Protein AF-A0A8S3R3J4-F1 (afdb_monomer_lite)

Radius of gyration: 19.66 Å; chains: 1; bounding box: 52×40×52 Å

Organism: Mytilus edulis (NCBI:txid6550)

Secondary structure (DSSP, 8-state):
-THHHHHTT-HHHHHHHHHHHHHHTT-SS--BHHHHHHHTT--HHHHHHHHHHHHHTSTTTEEEETTEEEESSHHHHHHHH-GGGTTSTT---HHHHHHHHHHHHHHTS---HHHHHHHHHHHHH---HHHHHHHHHHHHHHHHTSTTHHHHHHHHHHHH---HHHHHHHHHHTTTTTTT-B-TTS-BHHHHHHHTT-HHHHHHHHHTT--TT-------

Sequence (220 aa):
MNFERVFDNQPSIFEELRPIFEVLCTMTKSMTEEQIFEVANISSENRRKIKLLIGNELGHFLIFSDGYLSFFHKSIADFLTCLSRQHLRFFVHKENGHTLFGVHHLKSLNISETNLVDVVHHVAMSENYQLKSMFKQNYANRIIYNTKLPLLFLHQVVRDFNSYKTTKLLLSLTNKMYINDTDVRNMTAAFIAASFGNEQALKCLLDYGADPNFKVIFLY

Foldseek 3Di:
DCVCVLCVVPVVVLVLCLLLLLQQLQDLDFDAPVVSCLLSVPDPVCSVVVVVCCVPVVVQFWDQDPRTIHGPDVVSSCVQDPPVCPVPSSHHDNLSSLVSLLVSCLVVVDCDLVCVLVNLVSLLSHPDPVSLVSCLVPPLCVCQPPPCSLLVSLLVNLQSDLALSSNLSSCVSNVVPQLAPADPQRDGSLRNNVVNVSVSNNVNSVVVPRDPPDDRDDDD

InterPro domains:
  IPR002110 Ankyrin repeat [PF13606] (186-213)
  IPR002110 Ankyrin repeat [SM00248] (185-214)
  IPR036770 Ankyrin repeat-containing domain superfamily [G3DSA:1.25.40.20] (111-216)
  IPR036770 Ankyrin repeat-containing domain superfamily [SSF48403] (109-215)
  IPR058056 TANC1/2-like, winged helix domain [PF25521] (11-131)

pLDDT: mean 87.87, std 9.87, range [50.84, 98.56]

Structure (mmCIF, N/CA/C/O backbone):
data_AF-A0A8S3R3J4-F1
#
_entry.id   AF-A0A8S3R3J4-F1
#
loop_
_atom_site.group_PDB
_atom_site.id
_atom_site.type_symbol
_atom_site.label_atom_id
_atom_site.label_alt_id
_atom_site.label_comp_id
_atom_site.label_asym_id
_atom_site.label_entity_id
_atom_site.label_seq_id
_atom_site.pdbx_PDB_ins_code
_atom_site.Cartn_x
_atom_site.Cartn_y
_atom_site.Cartn_z
_atom_site.occupancy
_atom_site.B_iso_or_equiv
_atom_site.auth_seq_id
_atom_site.auth_comp_id
_atom_site.auth_asym_id
_atom_site.auth_atom_id
_atom_site.pdbx_PDB_model_num
ATOM 1 N N . MET A 1 1 ? -22.174 -11.137 11.544 1.00 59.72 1 MET A N 1
ATOM 2 C CA . MET A 1 1 ? -20.874 -10.936 12.232 1.00 59.72 1 MET A CA 1
ATOM 3 C C . MET A 1 1 ? -21.166 -10.136 13.490 1.00 59.72 1 MET A C 1
ATOM 5 O O . MET A 1 1 ? -21.982 -9.235 13.399 1.00 59.72 1 MET A O 1
ATOM 9 N N . ASN A 1 2 ? -20.552 -10.430 14.641 1.00 69.31 2 ASN A N 1
ATOM 10 C CA . ASN A 1 2 ? -20.872 -9.776 15.929 1.00 69.31 2 ASN A CA 1
ATOM 11 C C . ASN A 1 2 ? -20.490 -8.274 15.997 1.00 69.31 2 ASN A C 1
ATOM 13 O O . ASN A 1 2 ? -20.546 -7.658 17.052 1.00 69.31 2 ASN A O 1
ATOM 17 N N . PHE A 1 3 ? -20.044 -7.713 14.873 1.00 73.25 3 PHE A N 1
ATOM 18 C CA . PHE A 1 3 ? -19.523 -6.359 14.720 1.00 73.25 3 PHE A CA 1
ATOM 19 C C . PHE A 1 3 ? -20.633 -5.312 14.833 1.00 73.25 3 PHE A C 1
ATOM 21 O O . PHE A 1 3 ? -20.469 -4.327 15.539 1.00 73.25 3 PHE A O 1
ATOM 28 N N . GLU A 1 4 ? -21.793 -5.579 14.224 1.00 73.06 4 GLU A N 1
ATOM 29 C CA . GLU A 1 4 ? -22.984 -4.726 14.336 1.00 73.06 4 GLU A CA 1
ATOM 30 C C . GLU A 1 4 ? -23.424 -4.626 15.802 1.00 73.06 4 GLU A C 1
ATOM 32 O O . GLU A 1 4 ? -23.521 -3.531 16.341 1.00 73.06 4 GLU A O 1
ATOM 37 N N . ARG A 1 5 ? -23.480 -5.753 16.528 1.00 74.94 5 ARG A N 1
ATOM 38 C CA . ARG A 1 5 ? -23.821 -5.770 17.962 1.00 74.94 5 ARG A CA 1
ATOM 39 C C . ARG A 1 5 ? -22.934 -4.858 18.820 1.00 74.94 5 ARG A C 1
ATOM 41 O O . ARG A 1 5 ? -23.431 -4.264 19.772 1.00 74.94 5 ARG A O 1
ATOM 48 N N . VAL A 1 6 ? -21.635 -4.777 18.523 1.00 76.75 6 VAL A N 1
ATOM 49 C CA . VAL A 1 6 ? -20.689 -3.956 19.301 1.00 76.75 6 VAL A CA 1
ATOM 50 C C . VAL A 1 6 ? -20.891 -2.461 19.040 1.00 76.75 6 VAL A C 1
ATOM 52 O O . VAL A 1 6 ? -20.764 -1.661 19.962 1.00 76.75 6 VAL A O 1
ATOM 55 N N . PHE A 1 7 ? -21.260 -2.072 17.818 1.00 78.56 7 PHE A N 1
ATOM 56 C CA . PHE A 1 7 ? -21.315 -0.662 17.421 1.00 78.56 7 PHE A CA 1
ATOM 57 C C . PHE A 1 7 ? -22.726 -0.084 17.239 1.00 78.56 7 PHE A C 1
ATOM 59 O O . PHE A 1 7 ? -22.867 1.139 17.209 1.00 78.56 7 PHE A O 1
ATOM 66 N N . ASP A 1 8 ? -23.775 -0.905 17.168 1.00 75.62 8 ASP A N 1
ATOM 67 C CA . ASP A 1 8 ? -25.156 -0.451 16.941 1.00 75.62 8 ASP A CA 1
ATOM 68 C C . ASP A 1 8 ? -25.656 0.471 18.059 1.00 75.62 8 ASP A C 1
ATOM 70 O O . ASP A 1 8 ? -26.344 1.458 17.797 1.00 75.62 8 ASP A O 1
ATOM 74 N N . ASN A 1 9 ? -25.239 0.205 19.300 1.00 71.88 9 ASN A N 1
ATOM 75 C CA . ASN A 1 9 ? -25.623 1.006 20.461 1.00 71.88 9 ASN A CA 1
ATOM 76 C C . ASN A 1 9 ? -24.742 2.250 20.665 1.00 71.88 9 ASN A C 1
ATOM 78 O O . ASN A 1 9 ? -25.125 3.142 21.421 1.00 71.88 9 ASN A O 1
ATOM 82 N N . GLN A 1 10 ? -23.564 2.324 20.031 1.00 75.62 10 GLN A N 1
ATOM 83 C CA . GLN A 1 10 ? -22.600 3.424 20.200 1.00 75.62 10 GLN A CA 1
ATOM 84 C C . GLN A 1 10 ? -21.863 3.740 18.893 1.00 75.62 10 GLN A C 1
ATOM 86 O O . GLN A 1 10 ? -20.652 3.552 18.769 1.00 75.62 10 GLN A O 1
ATOM 91 N N . PRO A 1 11 ? -22.571 4.257 17.889 1.00 78.19 11 PRO A N 1
ATOM 92 C CA . PRO A 1 11 ? -21.993 4.400 16.564 1.00 78.19 11 PRO A CA 1
ATOM 93 C C . PRO A 1 11 ? -20.943 5.498 16.426 1.00 78.19 11 PRO A C 1
ATOM 95 O O . PRO A 1 11 ? -20.103 5.424 15.536 1.00 78.19 11 PRO A O 1
ATOM 98 N N . SER A 1 12 ? -20.965 6.497 17.307 1.00 84.06 12 SER A N 1
ATOM 99 C CA . SER A 1 12 ? -19.905 7.504 17.387 1.00 84.06 12 SER A CA 1
ATOM 100 C C . SER A 1 12 ? -18.542 6.876 17.684 1.00 84.06 12 SER A C 1
ATOM 102 O O . SER A 1 12 ? -17.532 7.360 17.186 1.00 84.06 12 SER A O 1
ATOM 104 N N . ILE A 1 13 ? -18.506 5.760 18.422 1.00 85.19 13 ILE A N 1
ATOM 105 C CA . ILE A 1 13 ? -17.261 5.035 18.693 1.00 85.19 13 ILE A CA 1
ATOM 106 C C . ILE A 1 13 ? -16.684 4.450 17.412 1.00 85.19 13 ILE A C 1
ATOM 108 O O . ILE A 1 13 ? -15.472 4.487 17.218 1.00 85.19 13 ILE A O 1
ATOM 112 N N . PHE A 1 14 ? -17.531 3.932 16.520 1.00 88.94 14 PHE A N 1
ATOM 113 C CA . PHE A 1 14 ? -17.032 3.422 15.253 1.00 88.94 14 PHE A CA 1
ATOM 114 C C . PHE A 1 14 ? -16.388 4.533 14.422 1.00 88.94 14 PHE A C 1
ATOM 116 O O . PHE A 1 14 ? -15.321 4.316 13.863 1.00 88.94 14 PHE A O 1
ATOM 123 N N . GLU A 1 15 ? -16.977 5.730 14.390 1.00 89.12 15 GLU A N 1
ATOM 124 C CA . GLU A 1 15 ? -16.380 6.877 13.694 1.00 89.12 15 GLU A CA 1
ATOM 125 C C . GLU A 1 15 ? -15.013 7.268 14.274 1.00 89.12 15 GLU A C 1
ATOM 127 O O . GLU A 1 15 ? -14.091 7.563 13.518 1.00 89.12 15 GLU A O 1
ATOM 132 N N . GLU A 1 16 ? -14.840 7.203 15.599 1.00 89.88 16 GLU A N 1
ATOM 133 C CA . GLU A 1 16 ? -13.540 7.439 16.247 1.00 89.88 16 GLU A CA 1
ATOM 134 C C . GLU A 1 16 ? -12.492 6.371 15.876 1.00 89.88 16 GLU A C 1
ATOM 136 O O . GLU A 1 16 ? -11.301 6.670 15.780 1.00 89.88 16 GLU A O 1
ATOM 141 N N . LEU A 1 17 ? -12.923 5.125 15.658 1.00 92.19 17 LEU A N 1
ATOM 142 C CA . LEU A 1 17 ? -12.055 3.989 15.325 1.00 92.19 17 LEU A CA 1
ATOM 143 C C . LEU A 1 17 ? -11.860 3.784 13.820 1.00 92.19 17 LEU A C 1
ATOM 145 O O . LEU A 1 17 ? -10.949 3.063 13.411 1.00 92.19 17 LEU A O 1
ATOM 149 N N . ARG A 1 18 ? -12.697 4.397 12.984 1.00 94.75 18 ARG A N 1
ATOM 150 C CA . ARG A 1 18 ? -12.683 4.238 11.528 1.00 94.75 18 ARG A CA 1
ATOM 151 C C . ARG A 1 18 ? -11.292 4.490 10.929 1.00 94.75 18 ARG A C 1
ATOM 153 O O . ARG A 1 18 ? -10.854 3.622 10.175 1.00 94.75 18 ARG A O 1
ATOM 160 N N . PRO A 1 19 ? -10.537 5.541 11.313 1.00 96.88 19 PRO A N 1
ATOM 161 C CA . PRO A 1 19 ? -9.173 5.738 10.818 1.00 96.88 19 PRO A CA 1
ATOM 162 C C . PRO A 1 19 ? -8.222 4.580 11.156 1.00 96.88 19 PRO A C 1
ATOM 164 O O . PRO A 1 19 ? -7.355 4.233 10.360 1.00 96.88 19 PRO A O 1
ATOM 167 N N . ILE A 1 20 ? -8.392 3.935 12.315 1.00 96.62 20 ILE A N 1
ATOM 168 C CA . ILE A 1 20 ? -7.585 2.771 12.712 1.00 96.62 20 ILE A CA 1
ATOM 169 C C . ILE A 1 20 ? -7.920 1.575 11.820 1.00 96.62 20 ILE A C 1
ATOM 171 O O . ILE A 1 20 ? -7.014 0.909 11.323 1.00 96.62 20 ILE A O 1
ATOM 175 N N . PHE A 1 21 ? -9.206 1.319 11.565 1.00 96.44 21 PHE A N 1
ATOM 176 C CA . PHE A 1 21 ? -9.615 0.254 10.650 1.00 96.44 21 PHE A CA 1
ATOM 177 C C . PHE A 1 21 ? -9.166 0.517 9.208 1.00 96.44 21 PHE A C 1
ATOM 179 O O . PHE A 1 21 ? -8.734 -0.415 8.532 1.00 96.44 21 PHE A O 1
ATOM 186 N N . GLU A 1 22 ? -9.218 1.767 8.746 1.00 97.62 22 GLU A N 1
ATOM 187 C CA . GLU A 1 22 ? -8.697 2.201 7.444 1.00 97.62 22 GLU A CA 1
ATOM 188 C C . GLU A 1 22 ? -7.198 1.909 7.312 1.00 97.62 22 GLU A C 1
ATOM 190 O O . GLU A 1 22 ? -6.763 1.327 6.313 1.00 97.62 22 GLU A O 1
ATOM 195 N N . VAL A 1 23 ? -6.414 2.243 8.339 1.00 97.44 23 VAL A N 1
ATOM 196 C CA . VAL A 1 23 ? -4.981 1.926 8.404 1.00 97.44 23 VAL A CA 1
ATOM 197 C C . VAL A 1 23 ? -4.763 0.413 8.387 1.00 97.44 23 VAL A C 1
ATOM 199 O O . VAL A 1 23 ? -4.080 -0.088 7.497 1.00 97.44 23 VAL A O 1
ATOM 202 N N . LEU A 1 24 ? -5.415 -0.339 9.277 1.00 96.94 24 LEU A N 1
ATOM 203 C CA . LEU A 1 24 ? -5.284 -1.800 9.353 1.00 96.94 24 LEU A CA 1
ATOM 204 C C . LEU A 1 24 ? -5.646 -2.506 8.037 1.00 96.94 24 LEU A C 1
ATOM 206 O O . LEU A 1 24 ? -5.013 -3.492 7.667 1.00 96.94 24 LEU A O 1
ATOM 210 N N . CYS A 1 25 ? -6.640 -2.002 7.302 1.00 96.44 25 CYS A N 1
ATOM 211 C CA . CYS A 1 25 ? -7.057 -2.563 6.014 1.00 96.44 25 CYS A CA 1
ATOM 212 C C . CYS A 1 25 ? -6.085 -2.272 4.857 1.00 96.44 25 CYS A C 1
ATOM 214 O O . CYS A 1 25 ? -6.269 -2.828 3.769 1.00 96.44 25 CYS A O 1
ATOM 216 N N . THR A 1 26 ? -5.104 -1.385 5.054 1.00 95.88 26 THR A N 1
ATOM 217 C CA . THR A 1 26 ? -4.205 -0.885 3.998 1.00 95.88 26 THR A CA 1
ATOM 218 C C . THR A 1 26 ? -2.722 -1.058 4.301 1.00 95.88 26 THR A C 1
ATOM 220 O O . THR A 1 26 ? -1.901 -0.812 3.419 1.00 95.88 26 THR A O 1
ATOM 223 N N . MET A 1 27 ? -2.371 -1.495 5.510 1.00 93.44 27 MET A N 1
ATOM 224 C CA . MET A 1 27 ? -1.001 -1.791 5.923 1.00 93.44 27 MET A CA 1
ATOM 225 C C . MET A 1 27 ? -0.303 -2.768 4.970 1.00 93.44 27 MET A C 1
ATOM 227 O O . MET A 1 27 ? -0.827 -3.836 4.657 1.00 93.44 27 MET A O 1
ATOM 231 N N . THR A 1 28 ? 0.916 -2.422 4.557 1.00 89.75 28 THR A N 1
ATOM 232 C CA . THR A 1 28 ? 1.803 -3.301 3.773 1.00 89.75 28 THR A CA 1
ATOM 233 C C . THR A 1 28 ? 2.775 -4.085 4.659 1.00 89.75 28 THR A C 1
ATOM 235 O O . THR A 1 28 ? 3.368 -5.068 4.219 1.00 89.75 28 THR A O 1
ATOM 238 N N . LYS A 1 29 ? 2.937 -3.659 5.918 1.00 89.88 29 LYS A N 1
ATOM 239 C CA . LYS A 1 29 ? 3.856 -4.215 6.920 1.00 89.88 29 LYS A CA 1
ATOM 240 C C . LYS A 1 29 ? 3.185 -4.226 8.292 1.00 89.88 29 LYS A C 1
ATOM 242 O O . LYS A 1 29 ? 2.312 -3.401 8.557 1.00 89.88 29 LYS A O 1
ATOM 247 N N . SER A 1 30 ? 3.613 -5.130 9.170 1.00 91.94 30 SER A N 1
ATOM 248 C CA . SER A 1 30 ? 3.173 -5.146 10.569 1.00 91.94 30 SER A CA 1
ATOM 249 C C . SER A 1 30 ? 3.614 -3.871 11.287 1.00 91.94 30 SER A C 1
ATOM 251 O O . SER A 1 30 ? 4.751 -3.426 11.126 1.00 91.94 30 SER A O 1
ATOM 253 N N . MET A 1 31 ? 2.718 -3.293 12.085 1.00 93.69 31 MET A N 1
ATOM 254 C CA . MET A 1 31 ? 2.951 -2.037 12.797 1.00 93.69 31 MET A CA 1
ATOM 255 C C . MET A 1 31 ? 2.516 -2.154 14.249 1.00 93.69 31 MET A C 1
ATOM 257 O O . MET A 1 31 ? 1.585 -2.895 14.583 1.00 93.69 31 MET A O 1
ATOM 261 N N . THR A 1 32 ? 3.227 -1.445 15.119 1.00 94.81 32 THR A N 1
ATOM 262 C CA . THR A 1 32 ? 2.839 -1.342 16.521 1.00 94.81 32 THR A CA 1
ATOM 263 C C . THR A 1 32 ? 1.578 -0.496 16.650 1.00 94.81 32 THR A C 1
ATOM 265 O O . THR A 1 32 ? 1.226 0.285 15.761 1.00 94.81 32 THR A O 1
ATOM 268 N N . GLU A 1 33 ? 0.907 -0.622 17.791 1.00 93.06 33 GLU A N 1
ATOM 269 C CA . GLU A 1 33 ? -0.241 0.221 18.131 1.00 93.06 33 GLU A CA 1
ATOM 270 C C . GLU A 1 33 ? 0.066 1.715 17.975 1.00 93.06 33 GLU A C 1
ATOM 272 O O . GLU A 1 33 ? -0.718 2.472 17.407 1.00 93.06 33 GLU A O 1
ATOM 277 N N . GLU A 1 34 ? 1.237 2.127 18.460 1.00 93.00 34 GLU A N 1
ATOM 278 C CA . GLU A 1 34 ? 1.636 3.527 18.489 1.00 93.00 34 GLU A CA 1
ATOM 279 C C . GLU A 1 34 ? 1.829 4.073 17.074 1.00 93.00 34 GLU A C 1
ATOM 281 O O . GLU A 1 34 ? 1.315 5.140 16.745 1.00 93.00 34 GLU A O 1
ATOM 286 N N . GLN A 1 35 ? 2.473 3.290 16.205 1.00 94.06 35 GLN A N 1
ATOM 287 C CA . GLN A 1 35 ? 2.644 3.639 14.798 1.00 94.06 35 GLN A CA 1
ATOM 288 C C . GLN A 1 35 ? 1.291 3.745 14.082 1.00 94.06 35 GLN A C 1
ATOM 290 O O . GLN A 1 35 ? 1.077 4.662 13.291 1.00 94.06 35 GLN A O 1
ATOM 295 N N . ILE A 1 36 ? 0.349 2.842 14.375 1.00 95.75 36 ILE A N 1
ATOM 296 C CA . ILE A 1 36 ? -1.006 2.909 13.812 1.00 95.75 36 ILE A CA 1
ATOM 297 C C . ILE A 1 36 ? -1.721 4.174 14.283 1.00 95.75 36 ILE A C 1
ATOM 299 O O . ILE A 1 36 ? -2.329 4.860 13.467 1.00 95.75 36 ILE A O 1
ATOM 303 N N . PHE A 1 37 ? -1.621 4.534 15.563 1.00 95.38 37 PHE A N 1
ATOM 304 C CA . PHE A 1 37 ? -2.229 5.756 16.096 1.00 95.38 37 PHE A CA 1
ATOM 305 C C . PHE A 1 37 ? -1.618 7.029 15.514 1.00 95.38 37 PHE A C 1
ATOM 307 O O . PHE A 1 37 ? -2.331 8.012 15.307 1.00 95.38 37 PHE A O 1
ATOM 314 N N . GLU A 1 38 ? -0.320 7.025 15.228 1.00 94.12 38 GLU A N 1
ATOM 315 C CA . GLU A 1 38 ? 0.350 8.126 14.540 1.00 94.12 38 GLU A CA 1
ATOM 316 C C . GLU A 1 38 ? -0.119 8.281 13.090 1.00 94.12 38 GLU A C 1
ATOM 318 O O . GLU A 1 38 ? -0.403 9.402 12.662 1.00 94.12 38 GLU A O 1
ATOM 323 N N . VAL A 1 39 ? -0.243 7.183 12.336 1.00 94.88 39 VAL A N 1
ATOM 324 C CA . VAL A 1 39 ? -0.753 7.226 10.955 1.00 94.88 39 VAL A CA 1
ATOM 325 C C . VAL A 1 39 ? -2.231 7.612 10.926 1.00 94.88 39 VAL A C 1
ATOM 327 O O . VAL A 1 39 ? -2.626 8.478 10.149 1.00 94.88 39 VAL A O 1
ATOM 330 N N . ALA A 1 40 ? -3.037 7.031 11.815 1.00 96.19 40 ALA A N 1
ATOM 331 C CA . ALA A 1 40 ? -4.460 7.323 11.962 1.00 96.19 40 ALA A CA 1
ATOM 332 C C . ALA A 1 40 ? -4.742 8.711 12.573 1.00 96.19 40 ALA A C 1
ATOM 334 O O . ALA A 1 40 ? -5.902 9.087 12.726 1.00 96.19 40 ALA A O 1
ATOM 335 N N . ASN A 1 41 ? -3.698 9.483 12.908 1.00 94.50 41 ASN A N 1
ATOM 336 C CA . ASN A 1 41 ? -3.786 10.826 13.482 1.00 94.50 41 ASN A CA 1
ATOM 337 C C . ASN A 1 41 ? -4.665 10.886 14.750 1.00 94.50 41 ASN A C 1
ATOM 339 O O . ASN A 1 41 ? -5.439 11.823 14.954 1.00 94.50 41 ASN A O 1
ATOM 343 N N . ILE A 1 42 ? -4.540 9.873 15.610 1.00 94.81 42 ILE A N 1
ATOM 344 C CA . ILE A 1 42 ? -5.263 9.785 16.879 1.00 94.81 42 ILE A CA 1
ATOM 345 C C . ILE A 1 42 ? -4.581 10.679 17.918 1.00 94.81 42 ILE A C 1
ATOM 347 O O . ILE A 1 42 ? -3.395 10.498 18.231 1.00 94.81 42 ILE A O 1
ATOM 351 N N . SER A 1 43 ? -5.343 11.624 18.478 1.00 91.94 43 SER A N 1
ATOM 352 C CA . SER A 1 43 ? -4.875 12.529 19.533 1.00 91.94 43 SER A CA 1
ATOM 353 C C . SER A 1 43 ? -4.462 11.759 20.788 1.00 91.94 43 SER A C 1
ATOM 355 O O . SER A 1 43 ? -5.069 10.747 21.142 1.00 91.94 43 SER A O 1
ATOM 357 N N . SER A 1 44 ? -3.440 12.250 21.491 1.00 90.50 44 SER A N 1
ATOM 358 C CA . SER A 1 44 ? -2.916 11.632 22.719 1.00 90.50 44 SER A CA 1
ATOM 359 C C . SER A 1 44 ? -3.995 11.410 23.786 1.00 90.50 44 SER A C 1
ATOM 361 O O . SER A 1 44 ? -4.017 10.358 24.424 1.00 90.50 44 SER A O 1
ATOM 363 N N . GLU A 1 45 ? -4.927 12.355 23.925 1.00 90.44 45 GLU A N 1
ATOM 364 C CA . GLU A 1 45 ? -6.069 12.286 24.847 1.00 90.44 45 GLU A CA 1
ATOM 365 C C . GLU A 1 45 ? -6.991 11.093 24.548 1.00 90.44 45 GLU A C 1
ATOM 367 O O . GLU A 1 45 ? -7.455 10.411 25.466 1.00 90.44 45 GLU A O 1
ATOM 372 N N . ASN A 1 46 ? -7.197 10.785 23.263 1.00 90.44 46 ASN A N 1
ATOM 373 C CA . ASN A 1 46 ? -8.077 9.702 22.828 1.00 90.44 46 ASN A CA 1
ATOM 374 C C . ASN A 1 46 ? -7.393 8.331 22.834 1.00 90.44 46 ASN A C 1
ATOM 376 O O . ASN A 1 46 ? -8.085 7.319 22.967 1.00 90.44 46 ASN A O 1
ATOM 380 N N . ARG A 1 47 ? -6.052 8.271 22.755 1.00 92.75 47 ARG A N 1
ATOM 381 C CA . ARG A 1 47 ? -5.305 6.999 22.711 1.00 92.75 47 ARG A CA 1
ATOM 382 C C . ARG A 1 47 ? -5.702 6.090 23.865 1.00 92.75 47 ARG A C 1
ATOM 384 O O . ARG A 1 47 ? -6.116 4.967 23.615 1.00 92.75 47 ARG A O 1
ATOM 391 N N . ARG A 1 48 ? -5.680 6.573 25.115 1.00 91.19 48 ARG A N 1
ATOM 392 C CA . ARG A 1 48 ? -6.005 5.745 26.297 1.00 91.19 48 ARG A CA 1
ATOM 393 C C . ARG A 1 48 ? -7.403 5.123 26.220 1.00 91.19 48 ARG A C 1
ATOM 395 O O . ARG A 1 48 ? -7.554 3.942 26.516 1.00 91.19 48 ARG A O 1
ATOM 402 N N . LYS A 1 49 ? -8.411 5.910 25.824 1.00 91.38 49 LYS A N 1
ATOM 403 C CA . LYS A 1 49 ? -9.796 5.440 25.653 1.00 91.38 49 LYS A CA 1
ATOM 404 C C . LYS A 1 49 ? -9.858 4.340 24.593 1.00 91.38 49 LYS A C 1
ATOM 406 O O . LYS A 1 49 ? -10.441 3.289 24.837 1.00 91.38 49 LYS A O 1
ATOM 411 N N . ILE A 1 50 ? -9.212 4.562 23.451 1.00 90.38 50 ILE A N 1
ATOM 412 C CA . ILE A 1 50 ? -9.170 3.605 22.344 1.00 90.38 50 ILE A CA 1
ATOM 413 C C . ILE A 1 50 ? -8.437 2.319 22.741 1.00 90.38 50 ILE A C 1
ATOM 415 O O . ILE A 1 50 ? -8.959 1.244 22.470 1.00 90.38 50 ILE A O 1
ATOM 419 N N . LYS A 1 51 ? -7.300 2.392 23.451 1.00 90.56 51 LYS A N 1
ATOM 420 C CA . LYS A 1 51 ? -6.586 1.193 23.937 1.00 90.56 51 LYS A CA 1
ATOM 421 C C . LYS A 1 51 ? -7.494 0.305 24.792 1.00 90.56 51 LYS A C 1
ATOM 423 O O . LYS A 1 51 ? -7.529 -0.907 24.606 1.00 90.56 51 LYS A O 1
ATOM 428 N N . LEU A 1 52 ? -8.266 0.913 25.697 1.00 89.75 52 LEU A N 1
ATOM 429 C CA . LEU A 1 52 ? -9.225 0.192 26.541 1.00 89.75 52 LEU A CA 1
ATOM 430 C C . LEU A 1 52 ? -10.346 -0.455 25.717 1.00 89.75 52 LEU A C 1
ATOM 432 O O . LEU A 1 52 ? -10.710 -1.598 25.978 1.00 89.75 52 LEU A O 1
ATOM 436 N N . LEU A 1 53 ? -10.866 0.243 24.703 1.00 88.69 53 LEU A N 1
ATOM 437 C CA . LEU A 1 53 ? -11.866 -0.321 23.791 1.00 88.69 53 LEU A CA 1
ATOM 438 C C . LEU A 1 53 ? -11.305 -1.507 23.002 1.00 88.69 53 LEU A C 1
ATOM 440 O O . LEU A 1 53 ? -11.985 -2.524 22.879 1.00 88.69 53 LEU A O 1
ATOM 444 N N . ILE A 1 54 ? -10.067 -1.398 22.508 1.00 88.50 54 ILE A N 1
ATOM 445 C CA . ILE A 1 54 ? -9.415 -2.481 21.768 1.00 88.50 54 ILE A CA 1
ATOM 446 C C . ILE A 1 54 ? -9.222 -3.708 22.667 1.00 88.50 54 ILE A C 1
ATOM 448 O O . ILE A 1 54 ? -9.572 -4.813 22.261 1.00 88.50 54 ILE A O 1
ATOM 452 N N . GLY A 1 55 ? -8.720 -3.513 23.890 1.00 86.31 55 GLY A N 1
ATOM 453 C CA . GLY A 1 55 ? -8.467 -4.602 24.837 1.00 86.31 55 GLY A CA 1
ATOM 454 C C . GLY A 1 55 ? -9.724 -5.296 25.372 1.00 86.31 55 GLY A C 1
ATOM 455 O O . GLY A 1 55 ? -9.654 -6.473 25.716 1.00 86.31 55 GLY A O 1
ATOM 456 N N . ASN A 1 56 ? -10.862 -4.596 25.417 1.00 86.06 56 ASN A N 1
ATOM 457 C CA . ASN A 1 56 ? -12.105 -5.119 25.988 1.00 86.06 56 ASN A CA 1
ATOM 458 C C . ASN A 1 56 ? -13.102 -5.540 24.899 1.00 86.06 56 ASN A C 1
ATOM 460 O O . ASN A 1 56 ? -13.302 -6.725 24.646 1.00 86.06 56 ASN A O 1
ATOM 464 N N . GLU A 1 57 ? -13.721 -4.567 24.231 1.00 84.94 57 GLU A N 1
ATOM 465 C CA . GLU A 1 57 ? -14.861 -4.791 23.332 1.00 84.94 57 GLU A CA 1
ATOM 466 C C . GLU A 1 57 ? -14.433 -5.324 21.958 1.00 84.94 57 GLU A C 1
ATOM 468 O O . GLU A 1 57 ? -15.186 -6.041 21.294 1.00 84.94 57 GLU A O 1
ATOM 473 N N . LEU A 1 58 ? -13.217 -4.983 21.515 1.00 87.94 58 LEU A N 1
ATOM 474 C CA . LEU A 1 58 ? -12.726 -5.341 20.181 1.00 87.94 58 LEU A CA 1
ATOM 475 C C . LEU A 1 58 ? -11.734 -6.499 20.177 1.00 87.94 58 LEU A C 1
ATOM 477 O O . LEU A 1 58 ? -11.258 -6.846 19.099 1.00 87.94 58 LEU A O 1
ATOM 481 N N . GLY A 1 59 ? -11.469 -7.144 21.315 1.00 86.25 59 GLY A N 1
ATOM 482 C CA . GLY A 1 59 ? -10.523 -8.266 21.401 1.00 86.25 59 GLY A CA 1
ATOM 483 C C . GLY A 1 59 ? -10.906 -9.477 20.538 1.00 86.25 59 GLY A C 1
ATOM 484 O O . GLY A 1 59 ? -10.070 -10.312 20.211 1.00 86.25 59 GLY A O 1
ATOM 485 N N . HIS A 1 60 ? -12.169 -9.565 20.109 1.00 86.50 60 HIS A N 1
ATOM 486 C CA . HIS A 1 60 ? -12.640 -10.575 19.154 1.00 86.50 60 HIS A CA 1
ATOM 487 C C . HIS A 1 60 ? -12.401 -10.203 17.682 1.00 86.50 60 HIS A C 1
ATOM 489 O O . HIS A 1 60 ? -12.591 -11.039 16.798 1.00 86.50 60 HIS A O 1
ATOM 495 N N . PHE A 1 61 ? -12.028 -8.951 17.403 1.00 90.62 61 PHE A N 1
ATOM 496 C CA . PHE A 1 61 ? -11.772 -8.444 16.055 1.00 90.62 61 PHE A CA 1
ATOM 497 C C . PHE A 1 61 ? -10.316 -8.056 15.832 1.00 90.62 61 PHE A C 1
ATOM 499 O O . PHE A 1 61 ? -9.805 -8.201 14.723 1.00 90.62 61 PHE A O 1
ATOM 506 N N . LEU A 1 62 ? -9.666 -7.552 16.873 1.00 93.00 62 LEU A N 1
ATOM 507 C CA . LEU A 1 62 ? -8.303 -7.064 16.867 1.00 93.00 62 LEU A CA 1
ATOM 508 C C . LEU A 1 62 ? -7.474 -7.871 17.857 1.00 93.00 62 LEU A C 1
ATOM 510 O O . LEU A 1 62 ? -7.952 -8.225 18.932 1.00 93.00 62 LEU A O 1
ATOM 514 N N . ILE A 1 63 ? -6.227 -8.143 17.491 1.00 91.62 63 ILE A N 1
ATOM 515 C CA . ILE A 1 63 ? -5.283 -8.874 18.328 1.00 91.62 63 ILE A CA 1
ATOM 516 C C . ILE A 1 63 ? -3.959 -8.124 18.414 1.00 91.62 63 ILE A C 1
ATOM 518 O O . ILE A 1 63 ? -3.452 -7.606 17.415 1.00 91.62 63 ILE A O 1
ATOM 522 N N . PHE A 1 64 ? -3.406 -8.104 19.624 1.00 89.94 64 PHE A N 1
ATOM 523 C CA . PHE A 1 64 ? -2.023 -7.734 19.878 1.00 89.94 64 PHE A CA 1
ATOM 524 C C . PHE A 1 64 ? -1.182 -9.004 19.984 1.00 89.94 64 PHE A C 1
ATOM 526 O O . PHE A 1 64 ? -1.354 -9.780 20.922 1.00 89.94 64 PHE A O 1
ATOM 533 N N . SER A 1 65 ? -0.276 -9.205 19.029 1.00 87.50 65 SER A N 1
ATOM 534 C CA . SER A 1 65 ? 0.707 -10.294 19.043 1.00 87.50 65 SER A CA 1
ATOM 535 C C . SER A 1 65 ? 2.080 -9.717 18.771 1.00 87.50 65 SER A C 1
ATOM 537 O O . SER A 1 65 ? 2.237 -8.914 17.852 1.00 87.50 65 SER A O 1
ATOM 539 N N . ASP A 1 66 ? 3.064 -10.103 19.580 1.00 87.38 66 ASP A N 1
ATOM 540 C CA . ASP A 1 66 ? 4.473 -9.727 19.393 1.00 87.38 66 ASP A CA 1
ATOM 541 C C . ASP A 1 66 ? 4.701 -8.209 19.258 1.00 87.38 66 ASP A C 1
ATOM 543 O O . ASP A 1 66 ? 5.589 -7.750 18.546 1.00 87.38 66 ASP A O 1
ATOM 547 N N . GLY A 1 67 ? 3.870 -7.409 19.936 1.00 87.00 67 GLY A N 1
ATOM 548 C CA . GLY A 1 67 ? 3.934 -5.944 19.894 1.00 87.00 67 GLY A CA 1
ATOM 549 C C . GLY A 1 67 ? 3.248 -5.291 18.686 1.00 87.00 67 GLY A C 1
ATOM 550 O O . GLY A 1 67 ? 3.243 -4.062 18.591 1.00 87.00 67 GLY A O 1
ATOM 551 N N . TYR A 1 68 ? 2.633 -6.073 17.797 1.00 94.31 68 TYR A N 1
ATOM 552 C CA . TYR A 1 68 ? 1.921 -5.595 16.612 1.00 94.31 68 TYR A CA 1
ATOM 553 C C . TYR A 1 68 ? 0.406 -5.712 16.774 1.00 94.31 68 TYR A C 1
ATOM 555 O O . TYR A 1 68 ? -0.096 -6.683 17.342 1.00 94.31 68 TYR A O 1
ATOM 563 N N . LEU A 1 69 ? -0.324 -4.731 16.242 1.00 94.94 69 LEU A N 1
ATOM 564 C CA . LEU A 1 69 ? -1.786 -4.749 16.182 1.00 94.94 69 LEU A CA 1
ATOM 565 C C . LEU A 1 69 ? -2.237 -5.216 14.798 1.00 94.94 69 LEU A C 1
ATOM 567 O O . LEU A 1 69 ? -1.775 -4.708 13.777 1.00 94.94 69 LEU A O 1
ATOM 571 N N . SER A 1 70 ? -3.159 -6.173 14.761 1.00 94.94 70 SER A N 1
ATOM 572 C CA . SER A 1 70 ? -3.714 -6.705 13.516 1.00 94.94 70 SER A CA 1
ATOM 573 C C . SER A 1 70 ? -5.161 -7.160 13.690 1.00 94.94 70 SER A C 1
ATOM 575 O O . SER A 1 70 ? -5.680 -7.224 14.807 1.00 94.94 70 SER A O 1
ATOM 577 N N . PHE A 1 71 ? -5.832 -7.480 12.582 1.00 94.94 71 PHE A N 1
ATOM 578 C CA . PHE A 1 71 ? -7.112 -8.176 12.649 1.00 94.94 71 PHE A CA 1
ATOM 579 C C . PHE A 1 71 ? -6.914 -9.610 13.129 1.00 94.94 71 PHE A C 1
ATOM 581 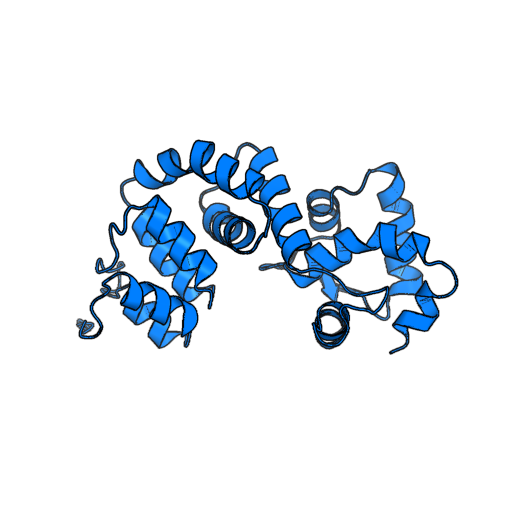O O . PHE A 1 71 ? -6.047 -10.320 12.627 1.00 94.94 71 PHE A O 1
ATOM 588 N N . PHE A 1 72 ? -7.794 -10.065 14.019 1.00 92.19 72 PHE A N 1
ATOM 589 C CA . PHE A 1 72 ? -7.829 -11.455 14.466 1.00 92.19 72 PHE A CA 1
ATOM 590 C C . PHE A 1 72 ? -8.025 -12.428 13.290 1.00 92.19 72 PHE A C 1
ATOM 592 O O . PHE A 1 72 ? -7.454 -13.514 13.263 1.00 92.19 72 PHE A O 1
ATOM 599 N N . HIS A 1 73 ? -8.819 -12.031 12.289 1.00 90.88 73 HIS A N 1
ATOM 600 C CA . HIS A 1 73 ? -9.017 -12.808 11.070 1.00 90.88 73 HIS A CA 1
ATOM 601 C C . HIS A 1 73 ? -9.191 -11.902 9.845 1.00 90.88 73 HIS A C 1
ATOM 603 O O . HIS A 1 73 ? -9.878 -10.879 9.905 1.00 90.88 73 HIS A O 1
ATOM 609 N N . LYS A 1 74 ? -8.631 -12.308 8.696 1.00 90.69 74 LYS A N 1
ATOM 610 C CA . LYS A 1 74 ? -8.675 -11.539 7.436 1.00 90.69 74 LYS A CA 1
ATOM 611 C C . LYS A 1 74 ? -10.098 -11.215 6.971 1.00 90.69 74 LYS A C 1
ATOM 613 O O . LYS A 1 74 ? -10.331 -10.141 6.422 1.00 90.69 74 LYS A O 1
ATOM 618 N N . SER A 1 75 ? -11.065 -12.085 7.273 1.00 91.62 75 SER A N 1
ATOM 619 C CA . SER A 1 75 ? -12.476 -11.858 6.929 1.00 91.62 75 SER A CA 1
ATOM 620 C C . SER A 1 75 ? -13.054 -10.575 7.527 1.00 91.62 75 SER A C 1
ATOM 622 O O . SER A 1 75 ? -14.084 -10.110 7.055 1.00 91.62 75 SER A O 1
ATOM 624 N N . ILE A 1 76 ? -12.441 -10.015 8.575 1.00 92.12 76 ILE A N 1
ATOM 625 C CA . ILE A 1 76 ? -12.857 -8.737 9.159 1.00 92.12 76 ILE A CA 1
ATOM 626 C C . ILE A 1 76 ? -12.483 -7.593 8.216 1.00 92.12 76 ILE A C 1
ATOM 628 O O . ILE A 1 76 ? -13.334 -6.767 7.903 1.00 92.12 76 ILE A O 1
ATOM 632 N N . ALA A 1 77 ? -11.252 -7.581 7.699 1.00 93.62 77 ALA A N 1
ATOM 633 C CA . ALA A 1 77 ? -10.846 -6.616 6.680 1.00 93.62 77 ALA A CA 1
ATOM 634 C C . ALA A 1 77 ? -11.714 -6.750 5.417 1.00 93.62 77 ALA A C 1
ATOM 636 O O . ALA A 1 77 ? -12.177 -5.749 4.869 1.00 93.62 77 ALA A O 1
ATOM 637 N N . ASP A 1 78 ? -11.996 -7.986 4.988 1.00 92.00 78 ASP A N 1
ATOM 638 C CA . ASP A 1 78 ? -12.866 -8.246 3.835 1.00 92.00 78 ASP A CA 1
ATOM 639 C C . ASP A 1 78 ? -14.305 -7.771 4.098 1.00 92.00 78 ASP A C 1
ATOM 641 O O . ASP A 1 78 ? -14.922 -7.161 3.228 1.00 92.00 78 ASP A O 1
ATOM 645 N N . PHE A 1 79 ? -14.832 -7.990 5.309 1.00 91.12 79 PHE A N 1
ATOM 646 C CA . PHE A 1 79 ? -16.147 -7.502 5.730 1.00 91.12 79 PHE A CA 1
ATOM 647 C C . PHE A 1 79 ? -16.233 -5.976 5.656 1.00 91.12 79 PHE A C 1
ATOM 649 O O . PHE A 1 79 ? -17.181 -5.451 5.072 1.00 91.12 79 PHE A O 1
ATOM 656 N N . LEU A 1 80 ? -15.245 -5.284 6.229 1.00 92.69 80 LEU A N 1
ATOM 657 C CA . LEU A 1 80 ? -15.221 -3.825 6.324 1.00 92.69 80 LEU A CA 1
ATOM 658 C C . LEU A 1 80 ? -15.045 -3.157 4.958 1.00 92.69 80 LEU A C 1
ATOM 660 O O . LEU A 1 80 ? -15.531 -2.052 4.765 1.00 92.69 80 LEU A O 1
ATOM 664 N N . THR A 1 81 ? -14.394 -3.820 4.002 1.00 94.12 81 THR A N 1
ATOM 665 C CA . THR A 1 81 ? -14.023 -3.215 2.709 1.00 94.12 81 THR A CA 1
ATOM 666 C C . THR A 1 81 ? -14.800 -3.775 1.514 1.00 94.12 81 THR A C 1
ATOM 668 O O . THR A 1 81 ? -14.507 -3.455 0.362 1.00 94.12 81 THR A O 1
ATOM 671 N N . CYS A 1 82 ? -15.822 -4.603 1.753 1.00 91.75 82 CYS A N 1
ATOM 672 C CA . CYS A 1 82 ? -16.619 -5.212 0.692 1.00 91.75 82 CYS A CA 1
ATOM 673 C C . CYS A 1 82 ? -17.499 -4.176 -0.029 1.00 91.75 82 CYS A C 1
ATOM 675 O O . CYS A 1 82 ? -18.469 -3.683 0.541 1.00 91.75 82 CYS A O 1
ATOM 677 N N . LEU A 1 83 ? -17.227 -3.898 -1.310 1.00 87.69 83 LEU A N 1
ATOM 678 C CA . LEU A 1 83 ? -17.964 -2.894 -2.099 1.00 87.69 83 LEU A CA 1
ATOM 679 C C . LEU A 1 83 ? -19.473 -3.160 -2.198 1.00 87.69 83 LEU A C 1
ATOM 681 O O . LEU A 1 83 ? -20.266 -2.222 -2.201 1.00 87.69 83 LEU A O 1
ATOM 685 N N . SER A 1 84 ? -19.899 -4.430 -2.198 1.00 88.62 84 SER A N 1
ATOM 686 C CA . SER A 1 84 ? -21.335 -4.776 -2.161 1.00 88.62 84 SER A CA 1
ATOM 687 C C . SER A 1 84 ? -22.045 -4.263 -0.898 1.00 88.62 84 SER A C 1
ATOM 689 O O . SER A 1 84 ? -2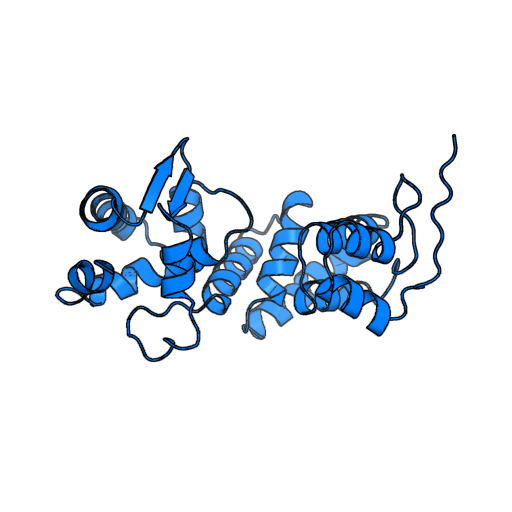3.269 -4.162 -0.860 1.00 88.62 84 SER A O 1
ATOM 691 N N . ARG A 1 85 ? -21.267 -3.897 0.125 1.00 84.12 85 ARG A N 1
ATOM 692 C CA . ARG A 1 85 ? -21.695 -3.416 1.437 1.00 84.12 85 ARG A CA 1
ATOM 693 C C . ARG A 1 85 ? -21.327 -1.957 1.684 1.00 84.12 85 ARG A C 1
ATOM 695 O O . ARG A 1 85 ? -21.414 -1.512 2.818 1.00 84.12 85 ARG A O 1
ATOM 702 N N . GLN A 1 86 ? -20.973 -1.195 0.648 1.00 86.12 86 GLN A N 1
ATOM 703 C CA . GLN A 1 86 ? -20.622 0.227 0.788 1.00 86.12 86 GLN A CA 1
ATOM 704 C C . GLN A 1 86 ? -21.728 1.092 1.417 1.00 86.12 86 GLN A C 1
ATOM 706 O O . GLN A 1 86 ? -21.460 2.159 1.949 1.00 86.12 86 GLN A O 1
ATOM 711 N N . HIS A 1 87 ? -22.980 0.629 1.358 1.00 79.94 87 HIS A N 1
ATOM 712 C CA . HIS A 1 87 ? -24.133 1.281 1.977 1.00 79.94 87 HIS A CA 1
ATOM 713 C C . HIS A 1 87 ? -24.252 0.993 3.483 1.00 79.94 87 HIS A C 1
ATOM 715 O O . HIS A 1 87 ? -25.060 1.623 4.163 1.00 79.94 87 HIS A O 1
ATOM 721 N N . LEU A 1 88 ? -23.493 0.025 4.009 1.00 82.00 88 LEU A N 1
ATOM 722 C CA . LEU A 1 88 ? -23.491 -0.293 5.429 1.00 82.00 88 LEU A CA 1
ATOM 723 C C . LEU A 1 88 ? -22.678 0.743 6.199 1.00 82.00 88 LEU A C 1
ATOM 725 O O . LEU A 1 88 ? -21.609 1.179 5.782 1.00 82.00 88 LEU A O 1
ATOM 729 N N . ARG A 1 89 ? -23.162 1.063 7.396 1.00 83.00 89 ARG A N 1
ATOM 730 C CA . ARG A 1 89 ? -22.574 2.061 8.296 1.00 83.00 89 ARG A CA 1
ATOM 731 C C . ARG A 1 89 ? -21.092 1.829 8.606 1.00 83.00 89 ARG A C 1
ATOM 733 O O . ARG A 1 89 ? -20.321 2.778 8.740 1.00 83.00 89 ARG A O 1
ATOM 740 N N . PHE A 1 90 ? -20.709 0.562 8.735 1.00 87.12 90 PHE A N 1
ATOM 741 C CA . PHE A 1 90 ? -19.370 0.147 9.150 1.00 87.12 90 PHE A CA 1
ATOM 742 C C . PHE A 1 90 ? -18.411 -0.071 7.976 1.00 87.12 90 PHE A C 1
ATOM 744 O O . PHE A 1 90 ? -17.317 -0.596 8.166 1.00 87.12 90 PHE A O 1
ATOM 751 N N . PHE A 1 91 ? -18.813 0.310 6.762 1.00 90.44 91 PHE A N 1
ATOM 752 C CA . PHE A 1 91 ? -17.955 0.218 5.593 1.00 90.44 91 PHE A CA 1
ATOM 753 C C . PHE A 1 91 ? -16.746 1.146 5.720 1.00 90.44 91 PHE A C 1
ATOM 755 O O . PHE A 1 91 ? -16.883 2.294 6.126 1.00 90.44 91 PHE A O 1
ATOM 762 N N . VAL A 1 92 ? -15.573 0.657 5.344 1.00 94.50 92 VAL A N 1
ATOM 763 C CA . VAL A 1 92 ? -14.284 1.338 5.415 1.00 94.50 92 VAL A CA 1
ATOM 764 C C . VAL A 1 92 ? -13.723 1.505 4.005 1.00 94.50 92 VAL A C 1
ATOM 766 O O . VAL A 1 92 ? -13.600 0.535 3.256 1.00 94.50 92 VAL A O 1
ATOM 769 N N . HIS A 1 93 ? -13.322 2.729 3.664 1.00 94.19 93 HIS A N 1
ATOM 770 C CA . HIS A 1 93 ? -12.679 3.031 2.387 1.00 94.19 93 HIS A CA 1
ATOM 771 C C . HIS A 1 93 ? -11.166 2.825 2.495 1.00 94.19 93 HIS A C 1
ATOM 773 O O . HIS A 1 93 ? -10.481 3.523 3.247 1.00 94.19 93 HIS A O 1
ATOM 779 N N . LYS A 1 94 ? -10.608 1.897 1.712 1.00 95.25 94 LYS A N 1
ATOM 780 C CA . LYS A 1 94 ? -9.149 1.682 1.676 1.00 95.25 94 LYS A CA 1
ATOM 781 C C . LYS A 1 94 ? -8.414 2.926 1.171 1.00 95.25 94 LYS A C 1
ATOM 783 O O . LYS A 1 94 ? -7.305 3.226 1.598 1.00 95.25 94 LYS A O 1
ATOM 788 N N . GLU A 1 95 ? -9.043 3.703 0.304 1.00 95.94 95 GLU A N 1
ATOM 789 C CA . GLU A 1 95 ? -8.519 4.952 -0.243 1.00 95.94 95 GLU A CA 1
ATOM 790 C C . GLU A 1 95 ? -8.193 5.971 0.864 1.00 95.94 95 GLU A C 1
ATOM 792 O O . GLU A 1 95 ? -7.204 6.708 0.759 1.00 95.94 95 GLU A O 1
ATOM 797 N N . ASN A 1 96 ? -8.971 5.975 1.953 1.00 96.38 96 ASN A N 1
ATOM 798 C CA . ASN A 1 96 ? -8.728 6.819 3.121 1.00 96.38 96 ASN A CA 1
ATOM 799 C C . ASN A 1 96 ? -7.512 6.334 3.916 1.00 96.38 96 ASN A C 1
ATOM 801 O O . ASN A 1 96 ? -6.636 7.137 4.228 1.00 96.38 96 ASN A O 1
ATOM 805 N N . GLY A 1 97 ? -7.389 5.024 4.148 1.00 96.81 97 GLY A N 1
ATOM 806 C CA . GLY A 1 97 ? -6.210 4.436 4.795 1.00 96.81 97 GLY A CA 1
ATOM 807 C C . GLY A 1 97 ? -4.921 4.743 4.031 1.00 96.81 97 GLY A C 1
ATOM 808 O O . GLY A 1 97 ? -3.948 5.241 4.597 1.00 96.81 97 GLY A O 1
ATOM 809 N N . HIS A 1 98 ? -4.945 4.581 2.706 1.00 96.81 98 HIS A N 1
ATOM 810 C CA . HIS A 1 98 ? -3.841 4.993 1.840 1.00 96.81 98 HIS A CA 1
ATOM 811 C C . HIS A 1 98 ? -3.553 6.504 1.919 1.00 96.81 98 HIS A C 1
ATOM 813 O O . HIS A 1 98 ? -2.391 6.913 1.902 1.00 96.81 98 HIS A O 1
ATOM 819 N N . THR A 1 99 ? -4.584 7.342 2.053 1.00 96.38 99 THR A N 1
ATOM 820 C CA . THR A 1 99 ? -4.414 8.788 2.260 1.00 96.38 99 THR A CA 1
ATOM 821 C C . THR A 1 99 ? -3.729 9.092 3.594 1.00 96.38 99 THR A C 1
ATOM 823 O O . THR A 1 99 ? -2.798 9.898 3.614 1.00 96.38 99 THR A O 1
ATOM 826 N N . LEU A 1 100 ? -4.136 8.437 4.685 1.00 95.88 100 LEU A N 1
ATOM 827 C CA . LEU A 1 100 ? -3.546 8.602 6.018 1.00 95.88 100 LEU A CA 1
ATOM 828 C C . LEU A 1 100 ? -2.051 8.264 6.011 1.00 95.88 100 LEU A C 1
ATOM 830 O O . LEU A 1 100 ? -1.238 9.089 6.430 1.00 95.88 100 LEU A O 1
ATOM 834 N N . PHE A 1 101 ? -1.676 7.120 5.431 1.00 93.75 101 PHE A N 1
ATOM 835 C CA . PHE A 1 101 ? -0.272 6.747 5.240 1.00 93.75 101 PHE A CA 1
ATOM 836 C C . PHE A 1 101 ? 0.501 7.782 4.424 1.00 93.75 101 PHE A C 1
ATOM 838 O O . PHE A 1 101 ? 1.554 8.255 4.854 1.00 93.75 101 PHE A O 1
ATOM 845 N N . GLY A 1 102 ? -0.025 8.170 3.259 1.00 91.25 102 GLY A N 1
ATOM 846 C CA . GLY A 1 102 ? 0.646 9.139 2.398 1.00 91.25 102 GLY A CA 1
ATOM 847 C C . GLY A 1 102 ? 0.869 10.482 3.097 1.00 91.25 102 GLY A C 1
ATOM 848 O O . GLY A 1 102 ? 1.967 11.031 3.038 1.00 91.25 102 GLY A O 1
ATOM 849 N N . VAL A 1 103 ? -0.135 10.992 3.816 1.00 90.88 103 VAL A N 1
ATOM 850 C CA . VAL A 1 103 ? -0.018 12.240 4.583 1.00 90.88 103 VAL A CA 1
ATOM 851 C C . VAL A 1 103 ? 0.984 12.100 5.727 1.00 90.88 103 VAL A C 1
ATOM 853 O O . VAL A 1 103 ? 1.818 12.988 5.903 1.00 90.88 103 VAL A O 1
ATOM 856 N N . HIS A 1 104 ? 0.926 11.009 6.493 1.00 90.38 104 HIS A N 1
ATOM 857 C CA . HIS A 1 104 ? 1.849 10.757 7.599 1.00 90.38 104 HIS A CA 1
ATOM 858 C C . HIS A 1 104 ? 3.309 10.761 7.118 1.00 90.38 104 HIS A C 1
ATOM 860 O O . HIS A 1 104 ? 4.140 11.492 7.657 1.00 90.38 104 HIS A O 1
ATOM 866 N N . HIS A 1 105 ? 3.610 10.032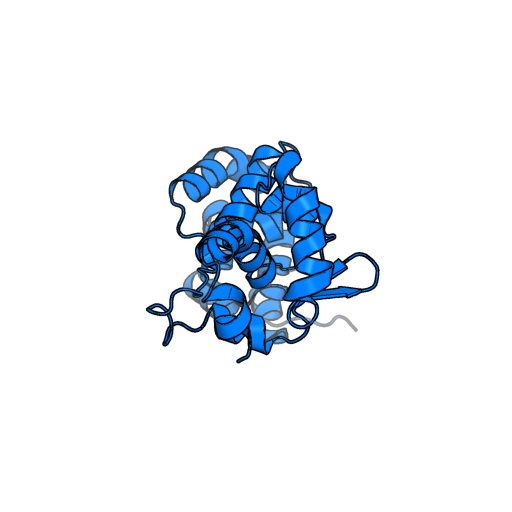 6.042 1.00 84.62 105 HIS A N 1
ATOM 867 C CA . HIS A 1 105 ? 4.962 9.984 5.488 1.00 84.62 105 HIS A CA 1
ATOM 868 C C . HIS A 1 105 ? 5.428 11.314 4.889 1.00 84.62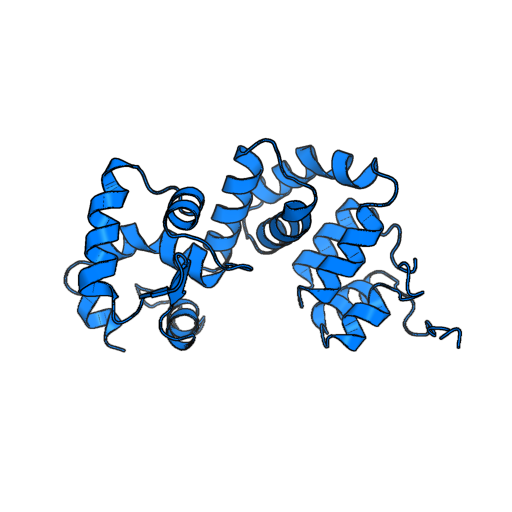 105 HIS A C 1
ATOM 870 O O . HIS A 1 105 ? 6.600 11.661 5.007 1.00 84.62 105 HIS A O 1
ATOM 876 N N . LEU A 1 106 ? 4.537 12.084 4.257 1.00 80.88 106 LEU A N 1
ATOM 877 C CA . LEU A 1 106 ? 4.909 13.402 3.742 1.00 80.88 106 LEU A CA 1
ATOM 878 C C . LEU A 1 106 ? 5.208 14.411 4.861 1.00 80.88 106 LEU A C 1
ATOM 880 O O . LEU A 1 106 ? 6.046 15.291 4.664 1.00 80.88 106 LEU A O 1
ATOM 884 N N . LYS A 1 107 ? 4.553 14.286 6.024 1.00 81.25 107 LYS A N 1
ATOM 885 C CA . LYS A 1 107 ? 4.790 15.147 7.194 1.00 81.25 107 LYS A CA 1
ATOM 886 C C . LYS A 1 107 ? 6.124 14.874 7.883 1.00 81.25 107 LYS A C 1
ATOM 888 O O . LYS A 1 107 ? 6.690 15.799 8.455 1.00 81.25 107 LYS A O 1
ATOM 893 N N . SER A 1 108 ? 6.636 13.644 7.845 1.00 71.25 108 SER A N 1
ATOM 894 C CA . SER A 1 108 ? 7.825 13.271 8.621 1.00 71.25 108 SER A CA 1
ATOM 895 C C . SER A 1 108 ? 9.152 13.830 8.079 1.00 71.25 108 SER A C 1
ATOM 897 O O . SER A 1 108 ? 10.185 13.590 8.695 1.00 71.25 108 SER A O 1
ATOM 899 N N . LEU A 1 109 ? 9.144 14.602 6.973 1.00 57.88 109 LEU A N 1
ATOM 900 C CA . LEU A 1 109 ? 10.274 15.293 6.299 1.00 57.88 109 LEU A CA 1
ATOM 901 C C . LEU A 1 109 ? 11.489 14.420 5.910 1.00 57.88 109 LEU A C 1
ATOM 903 O O . LEU A 1 109 ? 12.334 14.846 5.118 1.00 57.88 109 LEU A O 1
ATOM 907 N N . ASN A 1 110 ? 11.559 13.187 6.404 1.00 61.53 110 ASN A N 1
ATOM 908 C CA . ASN A 1 110 ? 12.681 12.277 6.285 1.00 61.53 110 ASN A CA 1
ATOM 909 C C . ASN A 1 110 ? 12.175 10.911 5.808 1.00 61.53 110 ASN A C 1
ATOM 911 O O . ASN A 1 110 ? 12.162 9.919 6.538 1.00 61.53 110 ASN A O 1
ATOM 915 N N . ILE A 1 111 ? 11.692 10.873 4.565 1.00 62.56 111 ILE A N 1
ATOM 916 C CA . ILE A 1 111 ? 11.371 9.608 3.905 1.00 62.56 111 ILE A CA 1
ATOM 917 C C . ILE A 1 111 ? 12.700 8.904 3.630 1.00 62.56 111 ILE A C 1
ATOM 919 O O . ILE A 1 111 ? 13.430 9.295 2.720 1.00 62.56 111 ILE A O 1
ATOM 923 N N . SER A 1 112 ? 13.026 7.895 4.437 1.00 64.31 112 SER A N 1
ATOM 924 C CA . SER A 1 112 ? 14.138 6.994 4.148 1.00 64.31 112 SER A CA 1
ATOM 925 C C . SER A 1 112 ? 13.900 6.275 2.819 1.00 64.31 112 SER A C 1
ATOM 927 O O . SER A 1 112 ? 12.759 6.038 2.416 1.00 64.31 112 SER A O 1
ATOM 929 N N . GLU A 1 113 ? 14.980 5.864 2.154 1.00 61.06 113 GLU A N 1
ATOM 930 C CA . GLU A 1 113 ? 14.910 5.084 0.910 1.00 61.06 113 GLU A CA 1
ATOM 931 C C . GLU A 1 113 ? 14.059 3.812 1.078 1.00 61.06 113 GLU A C 1
ATOM 933 O O . GLU A 1 113 ? 13.310 3.438 0.179 1.00 61.06 113 GLU A O 1
ATOM 938 N N . THR A 1 114 ? 14.082 3.208 2.272 1.00 59.44 114 THR A N 1
ATOM 939 C CA . THR A 1 114 ? 13.291 2.022 2.637 1.00 59.44 114 THR A CA 1
ATOM 940 C C . THR A 1 114 ? 11.779 2.258 2.702 1.00 59.44 114 THR A C 1
ATOM 942 O O . THR A 1 114 ? 11.016 1.299 2.582 1.00 59.44 114 THR A O 1
ATOM 945 N N . ASN A 1 115 ? 11.338 3.509 2.863 1.00 74.38 115 ASN A N 1
ATOM 946 C CA . ASN A 1 115 ? 9.924 3.870 2.974 1.00 74.38 115 ASN A CA 1
ATOM 947 C C . ASN A 1 115 ? 9.339 4.373 1.649 1.00 74.38 115 ASN A C 1
ATOM 949 O O . ASN A 1 115 ? 8.122 4.443 1.509 1.00 74.38 115 ASN A O 1
ATOM 953 N N . LEU A 1 116 ? 10.166 4.715 0.654 1.00 79.19 116 LEU A N 1
ATOM 954 C CA . LEU A 1 116 ? 9.675 5.367 -0.562 1.00 79.19 116 LEU A CA 1
ATOM 955 C C . LEU A 1 116 ? 8.735 4.477 -1.385 1.00 79.19 116 LEU A C 1
ATOM 957 O O . LEU A 1 116 ? 7.747 4.971 -1.920 1.00 79.19 116 LEU A O 1
ATOM 961 N N . VAL A 1 117 ? 9.015 3.175 -1.462 1.00 85.25 117 VAL A N 1
ATOM 962 C CA . VAL A 1 117 ? 8.174 2.196 -2.172 1.00 85.25 117 VAL A CA 1
ATOM 963 C C . VAL A 1 117 ? 6.768 2.134 -1.573 1.00 85.25 117 VAL A C 1
ATOM 965 O O . VAL A 1 117 ? 5.786 2.231 -2.311 1.00 85.25 117 VAL A O 1
ATOM 968 N N . ASP A 1 118 ? 6.670 2.076 -0.242 1.00 87.19 118 ASP A N 1
ATOM 969 C CA . ASP A 1 118 ? 5.387 2.125 0.467 1.00 87.19 118 ASP A CA 1
ATOM 970 C C . ASP A 1 118 ? 4.690 3.471 0.242 1.00 87.19 118 ASP A C 1
ATOM 972 O O . ASP A 1 118 ? 3.504 3.514 -0.081 1.00 87.19 118 ASP A O 1
ATOM 976 N N . VAL A 1 119 ? 5.423 4.586 0.322 1.00 88.25 119 VAL A N 1
ATOM 977 C CA . VAL A 1 119 ? 4.859 5.925 0.088 1.00 88.25 119 VAL A CA 1
ATOM 978 C C . VAL A 1 119 ? 4.284 6.048 -1.318 1.00 88.25 119 VAL A C 1
ATOM 980 O O . VAL A 1 119 ? 3.152 6.503 -1.471 1.00 88.25 119 VAL A O 1
ATOM 983 N N . VAL A 1 120 ? 5.018 5.621 -2.349 1.00 90.06 120 VAL A N 1
ATOM 984 C CA . VAL A 1 120 ? 4.530 5.616 -3.737 1.00 90.06 120 VAL A CA 1
ATOM 985 C C . VAL A 1 120 ? 3.271 4.760 -3.845 1.00 90.06 120 VAL A C 1
ATOM 987 O O . VAL A 1 120 ? 2.310 5.176 -4.495 1.00 90.06 120 VAL A O 1
ATOM 990 N N . HIS A 1 121 ? 3.246 3.595 -3.193 1.00 93.56 121 HIS A N 1
ATOM 991 C CA . HIS A 1 121 ? 2.076 2.727 -3.166 1.00 93.56 121 HIS A CA 1
ATOM 992 C C . HIS A 1 121 ? 0.859 3.418 -2.543 1.00 93.56 121 HIS A C 1
ATOM 994 O O . HIS A 1 121 ? -0.161 3.564 -3.220 1.00 93.56 121 HIS A O 1
ATOM 1000 N N . HIS A 1 122 ? 0.973 3.930 -1.317 1.00 94.69 122 HIS A N 1
ATOM 1001 C CA . HIS A 1 122 ? -0.120 4.621 -0.634 1.00 94.69 122 HIS A CA 1
ATOM 1002 C C . HIS A 1 122 ? -0.570 5.886 -1.381 1.00 94.69 122 HIS A C 1
ATOM 1004 O O . HIS A 1 122 ? -1.763 6.089 -1.598 1.00 94.69 122 HIS A O 1
ATOM 1010 N N . VAL A 1 123 ? 0.354 6.705 -1.889 1.00 93.81 123 VAL A N 1
ATOM 1011 C CA . VAL A 1 123 ? -0.000 7.887 -2.691 1.00 93.81 123 VAL A CA 1
ATOM 1012 C C . VAL A 1 123 ? -0.743 7.486 -3.969 1.00 93.81 123 VAL A C 1
ATOM 1014 O O . VAL A 1 123 ? -1.754 8.105 -4.307 1.00 93.81 123 VAL A O 1
ATOM 1017 N N . ALA A 1 124 ? -0.294 6.448 -4.678 1.00 94.69 124 ALA A N 1
ATOM 1018 C CA . ALA A 1 124 ? -0.949 5.987 -5.902 1.00 94.69 124 ALA A CA 1
ATOM 1019 C C . ALA A 1 124 ? -2.362 5.443 -5.654 1.00 94.69 124 ALA A C 1
ATOM 1021 O O . ALA A 1 124 ? -3.269 5.717 -6.449 1.00 94.69 124 ALA A O 1
ATOM 1022 N N . MET A 1 125 ? -2.528 4.685 -4.569 1.00 96.31 125 MET A N 1
ATOM 1023 C CA . MET A 1 125 ? -3.782 4.033 -4.194 1.00 96.31 125 MET A CA 1
ATOM 1024 C C . MET A 1 125 ? -4.772 4.979 -3.512 1.00 96.31 125 MET A C 1
ATOM 1026 O O . MET A 1 125 ? -5.969 4.713 -3.535 1.00 96.31 125 MET A O 1
ATOM 1030 N N . SER A 1 126 ? -4.305 6.108 -2.974 1.00 95.00 126 SER A N 1
ATOM 1031 C CA . SER A 1 126 ? -5.189 7.169 -2.493 1.00 95.00 126 SER A CA 1
ATOM 1032 C C . SER A 1 126 ? -6.022 7.773 -3.633 1.00 95.00 126 SER A C 1
ATOM 1034 O O . SER A 1 126 ? -5.572 7.871 -4.781 1.00 95.00 126 SER A O 1
ATOM 1036 N N . GLU A 1 127 ? -7.218 8.265 -3.321 1.00 92.00 127 GLU A N 1
ATOM 1037 C CA . GLU A 1 127 ? -8.001 9.126 -4.225 1.00 92.00 127 GLU A CA 1
ATOM 1038 C C . GLU A 1 127 ? -7.709 10.620 -4.015 1.00 92.00 127 GLU A C 1
ATOM 1040 O O . GLU A 1 127 ? -8.297 11.490 -4.655 1.00 92.00 127 GLU A O 1
ATOM 1045 N N . ASN A 1 128 ? -6.726 10.935 -3.172 1.00 93.88 128 ASN A N 1
ATOM 1046 C CA . ASN A 1 128 ? -6.391 12.300 -2.809 1.00 93.88 128 ASN A CA 1
ATOM 1047 C C . ASN A 1 128 ? -5.483 12.964 -3.866 1.00 93.88 128 ASN A C 1
ATOM 1049 O O . ASN A 1 128 ? -4.267 12.754 -3.919 1.00 93.88 128 ASN A O 1
ATOM 1053 N N . TYR A 1 129 ? -6.081 13.802 -4.717 1.00 91.88 129 TYR A N 1
ATOM 1054 C CA . TYR A 1 129 ? -5.365 14.551 -5.757 1.00 91.88 129 TYR A CA 1
ATOM 1055 C C . TYR A 1 129 ? -4.315 15.513 -5.196 1.00 91.88 129 TYR A C 1
ATOM 1057 O O . TYR A 1 129 ? -3.229 15.632 -5.769 1.00 91.88 129 TYR A O 1
ATOM 1065 N N . GLN A 1 130 ? -4.607 16.164 -4.068 1.00 91.62 130 GLN A N 1
ATOM 1066 C CA . GLN A 1 130 ? -3.677 17.092 -3.430 1.00 91.62 130 GLN A CA 1
ATOM 1067 C C . GLN A 1 130 ? -2.436 16.354 -2.925 1.00 91.62 130 GLN A C 1
ATOM 1069 O O . GLN A 1 130 ? -1.318 16.790 -3.183 1.00 91.62 130 GLN A O 1
ATOM 1074 N N . LEU A 1 131 ? -2.622 15.192 -2.294 1.00 91.50 131 LEU A N 1
ATOM 1075 C CA . LEU A 1 131 ? -1.539 14.316 -1.852 1.00 91.50 131 LEU A CA 1
ATOM 1076 C C . LEU A 1 131 ? -0.644 13.898 -3.028 1.00 91.50 131 LEU A C 1
ATOM 1078 O O . LEU A 1 131 ? 0.579 14.007 -2.949 1.00 91.50 131 LEU A O 1
ATOM 1082 N N . LYS A 1 132 ? -1.244 13.488 -4.153 1.00 90.75 132 LYS A N 1
ATOM 1083 C CA . LYS A 1 132 ? -0.504 13.146 -5.381 1.00 90.75 132 LYS A CA 1
ATOM 1084 C C . LYS A 1 132 ? 0.275 14.338 -5.939 1.00 90.75 132 LYS A C 1
ATOM 1086 O O . LYS A 1 132 ? 1.412 14.165 -6.376 1.00 90.75 132 LYS A O 1
ATOM 1091 N N . SER A 1 133 ? -0.321 15.530 -5.926 1.00 88.62 133 SER A N 1
ATOM 1092 C CA . SER A 1 133 ? 0.327 16.769 -6.369 1.00 88.62 133 SER A CA 1
ATOM 1093 C C . SER A 1 133 ? 1.524 17.121 -5.480 1.00 88.62 133 SER A C 1
ATOM 1095 O O . SER A 1 133 ? 2.636 17.295 -5.977 1.00 88.62 133 SER A O 1
ATOM 1097 N N . MET A 1 134 ? 1.328 17.111 -4.158 1.00 86.56 134 MET A N 1
ATOM 1098 C CA . MET A 1 134 ? 2.382 17.362 -3.174 1.00 86.56 134 MET A CA 1
ATOM 1099 C C . MET A 1 134 ? 3.524 16.353 -3.289 1.00 86.56 134 MET A C 1
ATOM 1101 O O . MET A 1 134 ? 4.690 16.739 -3.228 1.00 86.56 134 MET A O 1
ATOM 1105 N N . PHE A 1 135 ? 3.214 15.069 -3.481 1.00 87.69 135 PHE A N 1
ATOM 1106 C CA . PHE A 1 135 ? 4.231 14.040 -3.675 1.00 87.69 135 PHE A CA 1
ATOM 1107 C C . PHE A 1 135 ? 5.067 14.305 -4.933 1.00 87.69 135 PHE A C 1
ATOM 1109 O O . PHE A 1 135 ? 6.295 14.311 -4.864 1.00 87.69 135 PHE A O 1
ATOM 1116 N N . LYS A 1 136 ? 4.421 14.610 -6.068 1.00 84.75 136 LYS A N 1
ATOM 1117 C CA . LYS A 1 136 ? 5.118 14.950 -7.319 1.00 84.75 136 LYS A CA 1
ATOM 1118 C C 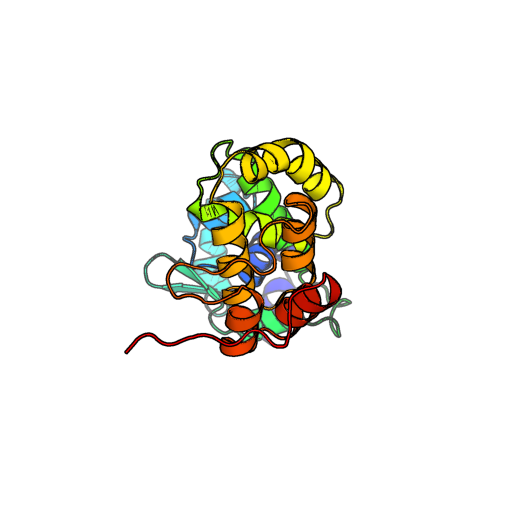. LYS A 1 136 ? 6.033 16.162 -7.156 1.00 84.75 136 LYS A C 1
ATOM 1120 O O . LYS A 1 136 ? 7.194 16.089 -7.536 1.00 84.75 136 LYS A O 1
ATOM 1125 N N . GLN A 1 137 ? 5.538 17.248 -6.564 1.00 80.31 137 GLN A N 1
ATOM 1126 C CA . GLN A 1 137 ? 6.312 18.483 -6.403 1.00 80.31 137 GLN A CA 1
ATOM 1127 C C . GLN A 1 137 ? 7.535 18.300 -5.495 1.00 80.31 137 GLN A C 1
ATOM 1129 O O . GLN A 1 137 ? 8.609 18.807 -5.805 1.00 80.31 137 GLN A O 1
ATOM 1134 N N . ASN A 1 138 ? 7.388 17.558 -4.394 1.00 75.00 138 ASN A N 1
ATOM 1135 C CA . ASN A 1 138 ? 8.428 17.474 -3.367 1.00 75.00 138 ASN A CA 1
ATOM 1136 C C . ASN A 1 138 ? 9.404 16.300 -3.559 1.00 75.00 138 ASN A C 1
ATOM 1138 O O . ASN A 1 138 ? 10.534 16.365 -3.076 1.00 75.00 138 ASN A O 1
ATOM 1142 N N . TYR A 1 139 ? 8.998 15.228 -4.249 1.00 72.81 139 TYR A N 1
ATOM 1143 C CA . TYR A 1 139 ? 9.764 13.975 -4.279 1.00 72.81 139 TYR A CA 1
ATOM 1144 C C . TYR A 1 139 ? 10.120 13.469 -5.677 1.00 72.81 139 TYR A C 1
ATOM 1146 O O . TYR A 1 139 ? 11.049 12.668 -5.779 1.00 72.81 139 TYR A O 1
ATOM 1154 N N . ALA A 1 140 ? 9.490 13.962 -6.754 1.00 67.94 140 ALA A N 1
ATOM 1155 C CA . ALA A 1 140 ? 9.876 1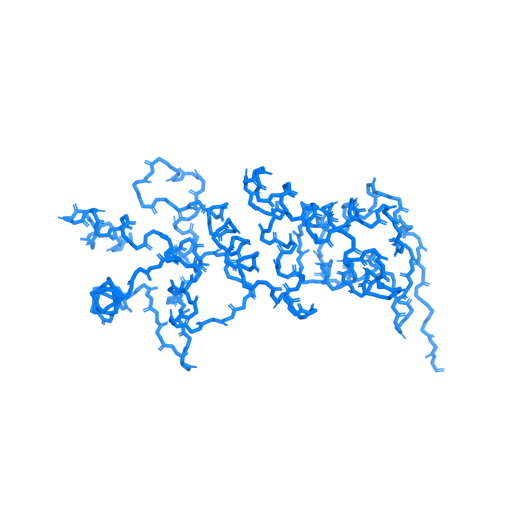3.564 -8.115 1.00 67.94 140 ALA A CA 1
ATOM 1156 C C . ALA A 1 140 ? 11.361 13.855 -8.379 1.00 67.94 140 ALA A C 1
ATOM 1158 O O . ALA A 1 140 ? 12.093 12.982 -8.836 1.00 67.94 140 ALA A O 1
ATOM 1159 N N . ASN A 1 141 ? 11.835 15.037 -7.978 1.00 66.50 141 ASN A N 1
ATOM 1160 C CA . ASN A 1 141 ? 13.235 15.425 -8.144 1.00 66.50 141 ASN A CA 1
ATOM 1161 C C . ASN A 1 141 ? 14.184 14.514 -7.344 1.00 66.50 141 ASN A C 1
ATOM 1163 O O . ASN A 1 141 ? 15.197 14.071 -7.876 1.00 66.50 141 ASN A O 1
ATOM 1167 N N . ARG A 1 142 ? 13.842 14.163 -6.094 1.00 69.12 142 ARG A N 1
ATOM 1168 C CA . ARG A 1 142 ? 14.659 13.245 -5.274 1.00 69.12 142 ARG A CA 1
ATOM 1169 C C . ARG A 1 142 ? 14.799 11.860 -5.912 1.00 69.12 142 ARG A C 1
ATOM 1171 O O . ARG A 1 142 ? 15.875 11.277 -5.837 1.00 69.12 142 ARG A O 1
ATOM 1178 N N . ILE A 1 143 ? 13.736 11.355 -6.542 1.00 69.00 143 ILE A N 1
ATOM 1179 C CA . ILE A 1 143 ? 13.757 10.072 -7.256 1.00 69.00 143 ILE A CA 1
ATOM 1180 C C . ILE A 1 143 ? 14.658 10.170 -8.493 1.00 69.00 143 ILE A C 1
ATOM 1182 O O . ILE A 1 143 ? 15.525 9.324 -8.676 1.00 69.00 143 ILE A O 1
ATOM 1186 N N . ILE A 1 144 ? 14.488 11.205 -9.320 1.00 66.38 144 ILE A N 1
ATOM 1187 C CA . ILE A 1 144 ? 15.169 11.330 -10.620 1.00 66.38 144 ILE A CA 1
ATOM 1188 C C . ILE A 1 144 ? 16.683 11.554 -10.475 1.00 66.38 144 ILE A C 1
ATOM 1190 O O . ILE A 1 144 ? 17.456 10.980 -11.239 1.00 66.38 144 ILE A O 1
ATOM 1194 N N . TYR A 1 145 ? 17.126 12.375 -9.516 1.00 64.19 145 TYR A N 1
ATOM 1195 C CA . TYR A 1 145 ? 18.540 12.770 -9.411 1.00 64.19 145 TYR A CA 1
ATOM 1196 C C . TYR A 1 145 ? 19.452 11.734 -8.736 1.00 64.19 145 TYR A C 1
ATOM 1198 O O . TYR A 1 145 ? 20.668 11.921 -8.725 1.00 64.19 145 TYR A O 1
ATOM 1206 N N . ASN A 1 146 ? 18.913 10.636 -8.199 1.00 66.19 146 ASN A N 1
ATOM 1207 C CA . ASN A 1 146 ? 19.732 9.548 -7.670 1.00 66.19 146 ASN A CA 1
ATOM 1208 C C . ASN A 1 146 ? 19.872 8.440 -8.726 1.00 66.19 146 ASN A C 1
ATOM 1210 O O . ASN A 1 146 ? 18.916 7.744 -9.052 1.00 66.19 146 ASN A O 1
ATOM 1214 N N . THR A 1 147 ? 21.076 8.279 -9.271 1.00 58.69 147 THR A N 1
ATOM 1215 C CA . THR A 1 147 ? 21.345 7.593 -10.548 1.00 58.69 147 THR A CA 1
ATOM 1216 C C . THR A 1 147 ? 21.107 6.077 -10.565 1.00 58.69 147 THR A C 1
ATOM 1218 O O . THR A 1 147 ? 21.239 5.466 -11.621 1.00 58.69 147 THR A O 1
ATOM 1221 N N . LYS A 1 148 ? 20.724 5.447 -9.444 1.00 69.00 148 LYS A N 1
ATOM 1222 C CA . LYS A 1 148 ? 20.362 4.011 -9.392 1.00 69.00 148 LYS A CA 1
ATOM 1223 C C . LYS A 1 148 ? 19.098 3.684 -8.590 1.00 69.00 148 LYS A C 1
ATOM 1225 O O . LYS A 1 148 ? 18.584 2.572 -8.701 1.00 69.00 148 LYS A O 1
ATOM 1230 N N . LEU A 1 149 ? 18.568 4.630 -7.815 1.00 72.19 149 LEU A N 1
ATOM 1231 C CA . LEU A 1 149 ? 17.366 4.405 -7.005 1.00 72.19 149 LEU A CA 1
ATOM 1232 C C . LEU A 1 149 ? 16.101 4.113 -7.835 1.00 72.19 149 LEU A C 1
ATOM 1234 O O . LEU A 1 149 ? 15.387 3.174 -7.486 1.00 72.19 149 LEU A O 1
ATOM 1238 N N . PRO A 1 150 ? 15.807 4.830 -8.938 1.00 72.50 150 PRO A N 1
ATOM 1239 C CA . PRO A 1 150 ? 14.627 4.561 -9.762 1.00 72.50 150 PRO A CA 1
ATOM 1240 C C . PRO A 1 150 ? 14.542 3.127 -10.282 1.00 72.50 150 PRO A C 1
ATOM 1242 O O . PRO A 1 150 ? 13.468 2.527 -10.253 1.00 72.50 150 PRO A O 1
ATOM 1245 N N . LEU A 1 151 ? 15.678 2.576 -10.723 1.00 80.69 151 LEU A N 1
ATOM 1246 C CA . LEU A 1 151 ? 15.790 1.198 -11.189 1.00 80.69 151 LEU A CA 1
ATOM 1247 C C . LEU A 1 151 ? 15.429 0.223 -10.064 1.00 80.69 151 LEU A C 1
ATOM 1249 O O . LEU A 1 151 ? 14.549 -0.620 -10.239 1.00 80.69 151 LEU A O 1
ATOM 1253 N N . LEU A 1 152 ? 16.073 0.365 -8.901 1.00 82.38 152 LEU A N 1
ATOM 1254 C CA . LEU A 1 152 ? 15.830 -0.487 -7.736 1.00 82.38 152 LEU A CA 1
ATOM 1255 C C . LEU A 1 152 ? 14.356 -0.440 -7.305 1.00 82.38 152 LEU A C 1
ATOM 1257 O O . LEU A 1 152 ? 13.748 -1.483 -7.065 1.00 82.38 152 LEU A O 1
ATOM 1261 N N . PHE A 1 153 ? 13.762 0.754 -7.265 1.00 85.56 153 PHE A N 1
ATOM 1262 C CA . PHE A 1 153 ? 12.369 0.926 -6.869 1.00 85.56 153 PHE A CA 1
ATOM 1263 C C . PHE A 1 153 ? 11.380 0.362 -7.878 1.00 85.56 153 PHE A C 1
ATOM 1265 O O . PHE A 1 153 ? 10.359 -0.172 -7.454 1.00 85.56 153 PHE A O 1
ATOM 1272 N N . LEU A 1 154 ? 11.661 0.431 -9.184 1.00 91.19 154 LEU A N 1
ATOM 1273 C CA . LEU A 1 154 ? 10.782 -0.178 -10.181 1.00 91.19 154 LEU A CA 1
ATOM 1274 C C . LEU A 1 154 ? 10.733 -1.694 -9.998 1.00 91.19 154 LEU A C 1
ATOM 1276 O O . LEU A 1 154 ? 9.643 -2.249 -9.893 1.00 91.19 154 LEU A O 1
ATOM 1280 N N . HIS A 1 155 ? 11.895 -2.337 -9.865 1.00 92.94 155 HIS A N 1
ATOM 1281 C CA . HIS A 1 155 ? 11.992 -3.775 -9.604 1.00 92.94 155 HIS A CA 1
ATOM 1282 C C . HIS A 1 155 ? 11.311 -4.159 -8.284 1.00 92.94 155 HIS A C 1
ATOM 1284 O O . HIS A 1 155 ? 10.586 -5.149 -8.228 1.00 92.94 155 HIS A O 1
ATOM 1290 N N . GLN A 1 156 ? 11.492 -3.359 -7.229 1.00 91.75 156 GLN A N 1
ATOM 1291 C CA . GLN A 1 156 ? 10.867 -3.616 -5.936 1.00 91.75 156 GLN A CA 1
ATOM 1292 C C . GLN A 1 156 ? 9.339 -3.446 -5.971 1.00 91.75 156 GLN A C 1
ATOM 1294 O O . GLN A 1 156 ? 8.623 -4.330 -5.514 1.00 91.75 156 GLN A O 1
ATOM 1299 N N . VAL A 1 157 ? 8.819 -2.355 -6.545 1.00 93.00 157 VAL A N 1
ATOM 1300 C CA . VAL A 1 157 ? 7.371 -2.090 -6.631 1.00 93.00 157 VAL A CA 1
ATOM 1301 C C . VAL A 1 157 ? 6.647 -3.208 -7.366 1.00 93.00 157 VAL A C 1
ATOM 1303 O O . VAL A 1 157 ? 5.612 -3.670 -6.897 1.00 93.00 157 VAL A O 1
ATOM 1306 N N . VAL A 1 158 ? 7.178 -3.651 -8.506 1.00 95.38 158 VAL A N 1
ATOM 1307 C CA . VAL A 1 158 ? 6.506 -4.663 -9.335 1.00 95.38 158 VAL A CA 1
ATOM 1308 C C . VAL A 1 158 ? 6.652 -6.075 -8.775 1.00 95.38 158 VAL A C 1
ATOM 1310 O O . VAL A 1 158 ? 5.899 -6.959 -9.173 1.00 95.38 158 VAL A O 1
ATOM 1313 N N . ARG A 1 159 ? 7.595 -6.289 -7.850 1.00 94.94 159 ARG A N 1
ATOM 1314 C CA . ARG A 1 159 ? 7.715 -7.508 -7.043 1.00 94.94 159 ARG A CA 1
ATOM 1315 C C . ARG A 1 159 ? 6.727 -7.515 -5.880 1.00 94.94 159 ARG A C 1
ATOM 1317 O O . ARG A 1 159 ? 6.058 -8.517 -5.653 1.00 94.94 159 ARG A O 1
ATOM 1324 N N . ASP A 1 160 ? 6.654 -6.406 -5.150 1.00 93.31 160 ASP A N 1
ATOM 1325 C CA . ASP A 1 160 ? 5.942 -6.327 -3.874 1.00 93.31 160 ASP A CA 1
ATOM 1326 C C . ASP A 1 160 ? 4.442 -6.019 -4.073 1.00 93.31 160 ASP A C 1
ATOM 1328 O O . ASP A 1 160 ? 3.616 -6.419 -3.253 1.00 93.31 160 ASP A O 1
ATOM 1332 N N . PHE A 1 161 ? 4.058 -5.351 -5.172 1.00 94.81 161 PHE A N 1
ATOM 1333 C CA . PHE A 1 161 ? 2.682 -4.909 -5.413 1.00 94.81 161 PHE A CA 1
ATOM 1334 C C . PHE A 1 161 ? 2.137 -5.309 -6.788 1.00 94.81 161 PHE A C 1
ATOM 1336 O O . PHE A 1 161 ? 2.569 -4.811 -7.829 1.00 94.81 161 PHE A O 1
ATOM 1343 N N . ASN A 1 162 ? 1.047 -6.079 -6.793 1.00 96.56 162 ASN A N 1
ATOM 1344 C CA . ASN A 1 162 ? 0.225 -6.310 -7.981 1.00 96.56 162 ASN A CA 1
ATOM 1345 C C . ASN A 1 162 ? -0.689 -5.100 -8.290 1.00 96.56 162 ASN A C 1
ATOM 1347 O O . ASN A 1 162 ? -1.912 -5.187 -8.184 1.00 96.56 162 ASN A O 1
ATOM 1351 N N . SER A 1 163 ? -0.111 -3.932 -8.605 1.00 96.69 163 SER A N 1
ATOM 1352 C CA . SER A 1 163 ? -0.865 -2.675 -8.749 1.00 96.69 163 SER A CA 1
ATOM 1353 C C . SER A 1 163 ? -0.493 -1.874 -9.993 1.00 96.69 163 SER A C 1
ATOM 1355 O O . SER A 1 163 ? 0.567 -1.252 -10.067 1.00 96.69 163 SER A O 1
ATOM 1357 N N . TYR A 1 164 ? -1.443 -1.769 -10.926 1.00 97.62 164 TYR A N 1
ATOM 1358 C CA . TYR A 1 164 ? -1.314 -0.902 -12.098 1.00 97.62 164 TYR A CA 1
ATOM 1359 C C . TYR A 1 164 ? -1.128 0.573 -11.705 1.00 97.62 164 TYR A C 1
ATOM 1361 O O . TYR A 1 164 ? -0.286 1.271 -12.265 1.00 97.62 164 TYR A O 1
ATOM 1369 N N . LYS A 1 165 ? -1.895 1.068 -10.718 1.00 96.44 165 LYS A N 1
ATOM 1370 C CA . LYS A 1 165 ? -1.842 2.476 -10.277 1.00 96.44 165 LYS A CA 1
ATOM 1371 C C . LYS A 1 165 ? -0.474 2.827 -9.687 1.00 96.44 165 LYS A C 1
ATOM 1373 O O . LYS A 1 165 ? 0.063 3.889 -10.002 1.00 96.44 165 LYS A O 1
ATOM 1378 N N . THR A 1 166 ? 0.085 1.944 -8.858 1.00 94.88 166 THR A N 1
ATOM 1379 C CA . THR A 1 166 ? 1.392 2.144 -8.217 1.00 94.88 166 THR A CA 1
ATOM 1380 C C . THR A 1 166 ? 2.513 2.145 -9.249 1.00 94.88 166 THR A C 1
ATOM 1382 O O . THR A 1 166 ? 3.274 3.111 -9.311 1.00 94.88 166 THR A O 1
ATOM 1385 N N . THR A 1 167 ? 2.556 1.132 -10.120 1.00 95.44 167 THR A N 1
ATOM 1386 C CA . THR A 1 167 ? 3.545 1.045 -11.204 1.00 95.44 167 THR A CA 1
ATOM 1387 C C . THR A 1 167 ? 3.450 2.247 -12.142 1.00 95.44 167 THR A C 1
ATOM 1389 O O . THR A 1 167 ? 4.461 2.883 -12.438 1.00 95.44 167 THR A O 1
ATOM 1392 N N . LYS A 1 168 ? 2.233 2.648 -12.534 1.00 95.00 168 LYS A N 1
ATOM 1393 C CA . LYS A 1 168 ? 1.998 3.827 -13.377 1.00 95.00 168 LYS A CA 1
ATOM 1394 C C . LYS A 1 168 ? 2.510 5.115 -12.738 1.00 95.00 168 LYS A C 1
ATOM 1396 O O . LYS A 1 168 ? 3.105 5.936 -13.437 1.00 95.00 168 LYS A O 1
ATOM 1401 N N . LEU A 1 169 ? 2.267 5.322 -11.440 1.00 92.00 169 LEU A N 1
ATOM 1402 C CA . LEU A 1 169 ? 2.762 6.513 -10.752 1.00 92.00 169 LEU A CA 1
ATOM 1403 C C . LEU A 1 169 ? 4.292 6.549 -10.792 1.00 92.00 169 LEU A C 1
ATOM 1405 O O . LEU A 1 169 ? 4.844 7.569 -11.197 1.00 92.00 169 LEU A O 1
ATOM 1409 N N . LEU A 1 170 ? 4.962 5.443 -10.458 1.00 89.69 170 LEU A N 1
ATOM 1410 C CA . LEU A 1 170 ? 6.422 5.379 -10.480 1.00 89.69 170 LEU A CA 1
ATOM 1411 C C . LEU A 1 170 ? 6.993 5.636 -11.883 1.00 89.69 170 LEU A C 1
ATOM 1413 O O . LEU A 1 170 ? 7.836 6.514 -12.036 1.00 89.69 170 LEU A O 1
ATOM 1417 N N . LEU A 1 171 ? 6.472 4.965 -12.917 1.00 90.69 171 LEU A N 1
ATOM 1418 C CA . LEU A 1 171 ? 6.896 5.181 -14.308 1.00 90.69 171 LEU A CA 1
ATOM 1419 C C . LEU A 1 171 ? 6.689 6.630 -14.770 1.00 90.69 171 LEU A C 1
ATOM 1421 O O . LEU A 1 171 ? 7.488 7.158 -15.541 1.00 90.69 171 LEU A O 1
ATOM 1425 N N . SER A 1 172 ? 5.622 7.289 -14.302 1.00 88.81 172 SER A N 1
ATOM 1426 C CA . SER A 1 172 ? 5.373 8.701 -14.614 1.00 88.81 172 SER A CA 1
ATOM 1427 C C . SER A 1 172 ? 6.367 9.651 -13.946 1.00 88.81 172 SER A C 1
ATOM 1429 O O . SER A 1 172 ? 6.629 10.720 -14.483 1.00 88.81 172 SER A O 1
ATOM 1431 N N . LEU A 1 173 ? 6.927 9.271 -12.794 1.00 84.56 173 LEU A N 1
ATOM 1432 C CA . LEU A 1 173 ? 7.933 10.062 -12.081 1.00 84.56 173 LEU A CA 1
ATOM 1433 C C . LEU A 1 173 ? 9.319 9.892 -12.696 1.00 84.56 173 LEU A C 1
ATOM 1435 O O . LEU A 1 173 ? 10.115 10.820 -12.663 1.00 84.56 173 LEU A O 1
ATOM 1439 N N . THR A 1 174 ? 9.603 8.723 -13.267 1.00 82.44 174 THR A N 1
ATOM 1440 C CA . THR A 1 174 ? 10.893 8.414 -13.893 1.00 82.44 174 THR A CA 1
ATOM 1441 C C . THR A 1 174 ? 10.900 8.667 -15.398 1.00 82.44 174 THR A C 1
ATOM 1443 O O . THR A 1 174 ? 11.877 8.331 -16.055 1.00 82.44 174 THR A O 1
ATOM 1446 N N . ASN A 1 175 ? 9.823 9.214 -15.979 1.00 84.12 175 ASN A N 1
ATOM 1447 C CA . ASN A 1 175 ? 9.651 9.356 -17.432 1.00 84.12 175 ASN A CA 1
ATOM 1448 C C . ASN A 1 175 ? 9.947 8.056 -18.204 1.00 84.12 175 ASN A C 1
ATOM 1450 O O . ASN A 1 175 ? 10.529 8.085 -19.286 1.00 84.12 175 ASN A O 1
ATOM 1454 N N . LYS A 1 176 ? 9.535 6.910 -17.645 1.00 85.94 176 LYS A N 1
ATOM 1455 C CA . LYS A 1 176 ? 9.777 5.561 -18.193 1.00 85.94 176 LYS A CA 1
ATOM 1456 C C . LYS A 1 176 ? 11.254 5.160 -18.314 1.00 85.94 176 LYS A C 1
ATOM 1458 O O . LYS A 1 176 ? 11.551 4.154 -18.956 1.00 85.94 176 LYS A O 1
ATOM 1463 N N . MET A 1 177 ? 12.178 5.906 -17.708 1.00 81.44 177 MET A N 1
ATOM 1464 C CA . MET A 1 177 ? 13.571 5.477 -17.623 1.00 81.44 177 MET A CA 1
ATOM 1465 C C . MET A 1 177 ? 13.648 4.105 -16.943 1.00 81.44 177 MET A C 1
ATOM 1467 O O . MET A 1 177 ? 12.850 3.813 -16.047 1.00 81.44 177 MET A O 1
ATOM 1471 N N . TYR A 1 178 ? 14.627 3.296 -17.351 1.00 86.44 178 TYR A N 1
ATOM 1472 C CA . TYR A 1 178 ? 14.947 2.001 -16.744 1.00 86.44 178 TYR A CA 1
ATOM 1473 C C . TYR A 1 178 ? 13.909 0.882 -16.951 1.00 86.44 178 TYR A C 1
ATOM 1475 O O . TYR A 1 178 ? 13.997 -0.158 -16.304 1.00 86.44 178 TYR A O 1
ATOM 1483 N N . ILE A 1 179 ? 12.918 1.060 -17.836 1.00 92.25 179 ILE A N 1
ATOM 1484 C CA . ILE A 1 179 ? 11.820 0.089 -18.019 1.00 92.25 179 ILE A CA 1
ATOM 1485 C C . ILE A 1 179 ? 12.290 -1.310 -18.461 1.00 92.25 179 ILE A C 1
ATOM 1487 O O . ILE A 1 179 ? 11.682 -2.305 -18.073 1.00 92.25 179 ILE A O 1
ATOM 1491 N N . ASN A 1 180 ? 13.381 -1.375 -19.231 1.00 93.31 180 ASN A N 1
ATOM 1492 C CA . ASN A 1 180 ? 14.002 -2.611 -19.724 1.00 93.31 180 ASN A CA 1
ATOM 1493 C C . ASN A 1 180 ? 15.403 -2.841 -19.144 1.00 93.31 180 ASN A C 1
ATOM 1495 O O . ASN A 1 180 ? 16.091 -3.773 -19.556 1.00 93.31 180 ASN A O 1
ATOM 1499 N N . ASP A 1 181 ? 15.835 -1.998 -18.211 1.00 92.56 181 ASP A N 1
ATOM 1500 C CA . ASP A 1 181 ? 17.114 -2.175 -17.541 1.00 92.56 181 ASP A CA 1
ATOM 1501 C C . ASP A 1 181 ? 17.009 -3.347 -16.570 1.00 92.56 181 ASP A C 1
ATOM 1503 O O . ASP A 1 181 ? 15.954 -3.610 -15.984 1.00 92.56 181 ASP A O 1
ATOM 1507 N N . THR A 1 182 ? 18.119 -4.050 -16.397 1.00 91.88 182 THR A N 1
ATOM 1508 C CA . THR A 1 182 ? 18.173 -5.239 -15.559 1.00 91.88 182 THR A CA 1
ATOM 1509 C C . THR A 1 182 ? 18.723 -4.933 -14.175 1.00 91.88 182 THR A C 1
ATOM 1511 O O . THR A 1 182 ? 19.616 -4.099 -14.012 1.00 91.88 182 THR A O 1
ATOM 1514 N N . ASP A 1 183 ? 18.247 -5.666 -13.176 1.00 89.75 183 ASP A N 1
ATOM 1515 C CA . ASP A 1 183 ? 18.865 -5.701 -11.856 1.00 89.75 183 ASP A CA 1
ATOM 1516 C C . ASP A 1 183 ? 20.215 -6.457 -11.854 1.00 89.75 183 ASP A C 1
ATOM 1518 O O . ASP A 1 183 ? 20.725 -6.913 -12.881 1.00 89.75 183 ASP A O 1
ATOM 1522 N N . VAL A 1 184 ? 20.809 -6.618 -10.666 1.00 88.31 184 VAL A N 1
ATOM 1523 C CA . VAL A 1 184 ? 22.091 -7.326 -10.473 1.00 88.31 184 VAL A CA 1
ATOM 1524 C C . VAL A 1 184 ? 22.047 -8.819 -10.828 1.00 88.31 184 VAL A C 1
ATOM 1526 O O . VAL A 1 184 ? 23.093 -9.456 -10.894 1.00 88.31 184 VAL A O 1
ATOM 1529 N N . ARG A 1 185 ? 20.855 -9.389 -11.036 1.00 88.06 185 ARG A N 1
ATOM 1530 C CA . ARG A 1 185 ? 20.637 -10.777 -11.464 1.00 88.06 185 ARG A CA 1
ATOM 1531 C C . ARG A 1 185 ? 20.274 -10.862 -12.946 1.00 88.06 185 ARG A C 1
ATOM 1533 O O . ARG A 1 185 ? 19.826 -11.914 -13.393 1.00 88.06 185 ARG A O 1
ATOM 1540 N N . ASN A 1 186 ? 20.469 -9.778 -13.699 1.00 91.12 186 ASN A N 1
ATOM 1541 C CA . ASN A 1 186 ? 20.138 -9.692 -15.116 1.00 91.12 186 ASN A CA 1
ATOM 1542 C C . ASN A 1 186 ? 18.628 -9.879 -15.396 1.00 91.12 186 ASN A C 1
ATOM 1544 O O . ASN A 1 186 ? 18.241 -10.414 -16.435 1.00 91.12 186 ASN A O 1
ATOM 1548 N N . MET A 1 187 ? 17.763 -9.473 -14.456 1.00 92.12 187 MET A N 1
ATOM 1549 C CA . MET A 1 187 ? 16.305 -9.558 -14.591 1.00 92.12 187 MET A CA 1
ATOM 1550 C C . MET A 1 187 ? 15.710 -8.172 -14.818 1.00 92.12 187 MET A C 1
ATOM 1552 O O . MET A 1 187 ? 16.032 -7.246 -14.081 1.00 92.12 187 MET A O 1
ATOM 1556 N N . THR A 1 188 ? 14.813 -8.031 -15.793 1.00 95.12 188 THR A N 1
ATOM 1557 C CA . THR A 1 188 ? 14.035 -6.798 -15.989 1.00 95.12 188 THR A CA 1
ATOM 1558 C C . THR A 1 188 ? 12.851 -6.723 -15.030 1.00 95.12 188 THR A C 1
ATOM 1560 O O . THR A 1 188 ? 12.370 -7.737 -14.513 1.00 95.12 188 THR A O 1
ATOM 1563 N N . ALA A 1 189 ? 12.292 -5.524 -14.862 1.00 95.75 189 ALA A N 1
ATOM 1564 C CA . ALA A 1 189 ? 11.075 -5.317 -14.082 1.00 95.75 189 ALA A CA 1
ATOM 1565 C C . ALA A 1 189 ? 9.900 -6.175 -14.593 1.00 95.75 189 ALA A C 1
ATOM 1567 O O . ALA A 1 189 ? 9.140 -6.720 -13.792 1.00 95.75 189 ALA A O 1
ATOM 1568 N N . ALA A 1 190 ? 9.771 -6.348 -15.915 1.00 97.06 190 ALA A N 1
ATOM 1569 C CA . ALA A 1 190 ? 8.726 -7.184 -16.510 1.00 97.06 190 ALA A CA 1
ATOM 1570 C C . ALA A 1 190 ? 8.908 -8.664 -16.154 1.00 97.06 190 ALA A C 1
ATOM 1572 O O . ALA A 1 190 ? 7.942 -9.322 -15.762 1.00 97.06 190 ALA A O 1
ATOM 1573 N N . PHE A 1 191 ? 10.146 -9.166 -16.203 1.00 95.38 191 PHE A N 1
ATOM 1574 C CA . PHE A 1 191 ? 10.451 -10.529 -15.778 1.00 95.38 191 PHE A CA 1
ATOM 1575 C C . PHE A 1 191 ? 10.117 -10.745 -14.297 1.00 95.38 191 PHE A C 1
ATOM 1577 O O . PHE A 1 191 ? 9.457 -11.726 -13.950 1.00 95.38 191 PHE A O 1
ATOM 1584 N N . ILE A 1 192 ? 10.506 -9.807 -13.425 1.00 95.88 192 ILE A N 1
ATOM 1585 C CA . ILE A 1 192 ? 10.184 -9.887 -11.996 1.00 95.88 192 ILE A CA 1
ATOM 1586 C C . ILE A 1 192 ? 8.668 -9.915 -11.788 1.00 95.88 192 ILE A C 1
ATOM 1588 O O . ILE A 1 192 ? 8.175 -10.834 -11.136 1.00 95.88 192 ILE A O 1
ATOM 1592 N N . ALA A 1 193 ? 7.921 -8.982 -12.385 1.00 97.19 193 ALA A N 1
ATOM 1593 C CA . ALA A 1 193 ? 6.464 -8.933 -12.253 1.00 97.19 193 ALA A CA 1
ATOM 1594 C C . ALA A 1 193 ? 5.803 -10.256 -12.677 1.00 97.19 193 ALA A C 1
ATOM 1596 O O . ALA A 1 193 ? 4.935 -10.768 -11.970 1.00 97.19 193 ALA A O 1
ATOM 1597 N N . ALA A 1 194 ? 6.252 -10.836 -13.796 1.00 96.19 194 ALA A N 1
ATOM 1598 C CA . ALA A 1 194 ? 5.765 -12.121 -14.286 1.00 96.19 194 ALA A CA 1
ATOM 1599 C C . ALA A 1 194 ? 6.095 -13.277 -13.325 1.00 96.19 194 ALA A C 1
ATOM 1601 O O . ALA A 1 194 ? 5.210 -14.062 -12.994 1.00 96.19 194 ALA A O 1
ATOM 1602 N N . SER A 1 195 ? 7.336 -13.360 -12.831 1.00 95.12 195 SER A N 1
ATOM 1603 C CA . SER A 1 195 ? 7.770 -14.446 -11.934 1.00 95.12 195 SER A CA 1
ATOM 1604 C C . SER A 1 195 ? 7.048 -14.455 -10.579 1.00 95.12 195 SER A C 1
ATOM 1606 O O . SER A 1 195 ? 6.890 -15.517 -9.983 1.00 95.12 195 SER A O 1
ATOM 1608 N N . PHE A 1 196 ? 6.565 -13.295 -10.118 1.00 96.56 196 PHE A N 1
ATOM 1609 C CA . PHE A 1 196 ? 5.767 -13.154 -8.893 1.00 96.56 196 PHE A CA 1
ATOM 1610 C C . PHE A 1 196 ? 4.247 -13.234 -9.131 1.00 96.56 196 PHE A C 1
ATOM 1612 O O . PHE A 1 196 ? 3.481 -13.148 -8.175 1.00 96.56 196 PHE A O 1
ATOM 1619 N N . GLY A 1 197 ? 3.783 -13.400 -10.377 1.00 97.19 197 GLY A N 1
ATOM 1620 C CA . GLY A 1 197 ? 2.349 -13.439 -10.699 1.00 97.19 197 GLY A CA 1
ATOM 1621 C C . GLY A 1 197 ? 1.639 -12.082 -10.590 1.00 97.19 197 GLY A C 1
ATOM 1622 O O . GLY A 1 197 ? 0.412 -12.025 -10.506 1.00 97.19 197 GLY A O 1
ATOM 1623 N N . ASN A 1 198 ? 2.385 -10.975 -10.609 1.00 98.00 198 ASN A N 1
ATOM 1624 C CA . ASN A 1 198 ? 1.854 -9.619 -10.476 1.00 98.00 198 ASN A CA 1
ATOM 1625 C C . ASN A 1 198 ? 1.348 -9.081 -11.824 1.00 98.00 198 ASN A C 1
ATOM 1627 O O . ASN A 1 198 ? 1.909 -8.153 -12.412 1.00 98.00 198 ASN A O 1
ATOM 1631 N N . GLU A 1 199 ? 0.263 -9.675 -12.318 1.00 98.25 199 GLU A N 1
ATOM 1632 C CA . GLU A 1 199 ? -0.343 -9.397 -13.627 1.00 98.25 199 GLU A CA 1
ATOM 1633 C C . GLU A 1 199 ? -0.686 -7.919 -13.891 1.00 98.25 199 GLU A C 1
ATOM 1635 O O . GLU A 1 199 ? -0.468 -7.432 -14.996 1.00 98.25 199 GLU A O 1
ATOM 1640 N N . GLN A 1 200 ? -1.180 -7.169 -12.903 1.00 98.50 200 GLN A N 1
ATOM 1641 C CA . GLN A 1 200 ? -1.552 -5.759 -13.058 1.00 98.50 200 GLN A CA 1
ATOM 1642 C C . GLN A 1 200 ? -0.315 -4.869 -13.173 1.00 98.50 200 GLN A C 1
ATOM 1644 O O . GLN A 1 200 ? -0.311 -3.893 -13.930 1.00 98.50 200 GLN A O 1
ATOM 1649 N N . ALA A 1 201 ? 0.748 -5.210 -12.440 1.00 98.19 201 ALA A N 1
ATOM 1650 C CA . ALA A 1 201 ? 2.033 -4.539 -12.573 1.00 98.19 201 ALA A CA 1
ATOM 1651 C C . ALA A 1 201 ? 2.675 -4.863 -13.930 1.00 98.19 201 ALA A C 1
ATOM 1653 O O . ALA A 1 201 ? 3.096 -3.940 -14.627 1.00 98.19 201 ALA A O 1
ATOM 1654 N N . LEU A 1 202 ? 2.670 -6.137 -14.341 1.00 98.19 202 LEU A N 1
ATOM 1655 C CA . LEU A 1 202 ? 3.160 -6.579 -15.648 1.00 98.19 202 LEU A CA 1
ATOM 1656 C C . LEU A 1 202 ? 2.407 -5.892 -16.791 1.00 98.19 202 LEU A C 1
ATOM 1658 O O . LEU A 1 202 ? 3.031 -5.317 -17.679 1.00 98.19 202 LEU A O 1
ATOM 1662 N N . LYS A 1 203 ? 1.072 -5.871 -16.733 1.00 98.56 203 LYS A N 1
ATOM 1663 C CA . LYS A 1 203 ? 0.228 -5.156 -17.695 1.00 98.56 203 LYS A CA 1
ATOM 1664 C C . LYS A 1 203 ? 0.636 -3.689 -17.808 1.00 98.56 203 LYS A C 1
ATOM 1666 O O . LYS A 1 203 ? 0.789 -3.187 -18.913 1.00 98.56 203 LYS A O 1
ATOM 1671 N N . CYS A 1 204 ? 0.863 -3.009 -16.682 1.00 98.31 204 CYS A N 1
ATOM 1672 C CA . CYS A 1 204 ? 1.322 -1.621 -16.697 1.00 98.31 204 CYS A CA 1
ATOM 1673 C C . CYS A 1 204 ? 2.688 -1.451 -17.369 1.00 98.31 204 CYS A C 1
ATOM 1675 O O . CYS A 1 204 ? 2.884 -0.476 -18.087 1.00 98.31 204 CYS A O 1
ATOM 1677 N N . LEU A 1 205 ? 3.635 -2.358 -17.133 1.00 97.94 205 LEU A N 1
ATOM 1678 C CA . LEU A 1 205 ? 4.951 -2.306 -17.771 1.00 97.94 205 LEU A CA 1
ATOM 1679 C C . LEU A 1 205 ? 4.833 -2.473 -19.294 1.00 97.94 205 LEU A C 1
ATOM 1681 O O . LEU A 1 205 ? 5.411 -1.685 -20.041 1.00 97.94 205 LEU A O 1
ATOM 1685 N N . LEU A 1 206 ? 4.035 -3.439 -19.755 1.00 97.88 206 LEU A N 1
ATOM 1686 C CA . LEU A 1 206 ? 3.794 -3.687 -21.180 1.00 97.88 206 LEU A CA 1
ATOM 1687 C C . LEU A 1 206 ? 3.081 -2.508 -21.856 1.00 97.88 206 LEU A C 1
ATOM 1689 O O . LEU A 1 206 ? 3.546 -2.030 -22.890 1.00 97.88 206 LEU A O 1
ATOM 1693 N N . ASP A 1 207 ? 2.034 -1.963 -21.224 1.00 97.94 207 ASP A N 1
ATOM 1694 C CA . ASP A 1 207 ? 1.312 -0.766 -21.691 1.00 97.94 207 ASP A CA 1
ATOM 1695 C C . ASP A 1 207 ? 2.261 0.450 -21.852 1.00 97.94 207 ASP A C 1
ATOM 1697 O O . ASP A 1 207 ? 1.968 1.395 -22.589 1.00 97.94 207 ASP A O 1
ATOM 1701 N N . TYR A 1 208 ? 3.416 0.438 -21.173 1.00 96.75 208 TYR A N 1
ATOM 1702 C CA . TYR A 1 208 ? 4.420 1.503 -21.192 1.00 96.75 208 TYR A CA 1
ATOM 1703 C C . TYR A 1 208 ? 5.679 1.186 -22.016 1.00 96.75 208 TYR A C 1
ATOM 1705 O O . TYR A 1 208 ? 6.551 2.056 -22.097 1.00 96.75 208 TYR A O 1
ATOM 1713 N N . GLY A 1 209 ? 5.740 0.030 -22.688 1.00 95.62 209 GLY A N 1
ATOM 1714 C CA . GLY A 1 209 ? 6.806 -0.326 -23.633 1.00 95.62 209 GLY A CA 1
ATOM 1715 C C . GLY A 1 209 ? 7.895 -1.252 -23.085 1.00 95.62 209 GLY A C 1
ATOM 1716 O O . GLY A 1 209 ? 8.991 -1.288 -23.648 1.00 95.62 209 GLY A O 1
ATOM 1717 N N . ALA A 1 210 ? 7.632 -1.978 -21.996 1.00 96.56 210 ALA A N 1
ATOM 1718 C CA . ALA A 1 210 ? 8.525 -3.050 -21.567 1.00 96.56 210 ALA A CA 1
ATOM 1719 C C . ALA A 1 210 ? 8.590 -4.165 -22.625 1.00 96.56 210 ALA A C 1
ATOM 1721 O O . ALA A 1 210 ? 7.571 -4.500 -23.228 1.00 96.56 210 ALA A O 1
ATOM 1722 N N . ASP A 1 211 ? 9.772 -4.742 -22.837 1.00 94.94 211 ASP A N 1
ATOM 1723 C CA . ASP A 1 211 ? 9.986 -5.816 -23.808 1.00 94.94 211 ASP A CA 1
ATOM 1724 C C . ASP A 1 211 ? 9.440 -7.155 -23.271 1.00 94.94 211 ASP A C 1
ATOM 1726 O O . ASP A 1 211 ? 9.998 -7.702 -22.312 1.00 94.94 211 ASP A O 1
ATOM 1730 N N . PRO A 1 212 ? 8.377 -7.726 -23.875 1.00 92.88 212 PRO A N 1
ATOM 1731 C CA . PRO A 1 212 ? 7.835 -9.014 -23.450 1.00 92.88 212 PRO A CA 1
ATOM 1732 C C . PRO A 1 212 ? 8.735 -10.199 -23.825 1.00 92.88 212 PRO A C 1
ATOM 1734 O O . PRO A 1 212 ? 8.535 -11.296 -23.309 1.00 92.88 212 PRO A O 1
ATOM 1737 N N . ASN A 1 213 ? 9.699 -10.008 -24.730 1.00 90.25 213 ASN A N 1
ATOM 1738 C CA . ASN A 1 213 ? 10.557 -11.070 -25.252 1.00 90.25 213 ASN A CA 1
ATOM 1739 C C . ASN A 1 213 ? 11.926 -11.128 -24.566 1.00 90.25 213 ASN A C 1
ATOM 1741 O O . ASN A 1 213 ? 12.789 -11.893 -25.007 1.00 90.25 213 ASN A O 1
ATOM 1745 N N . PHE A 1 214 ? 12.135 -10.347 -23.501 1.00 88.81 214 PHE A N 1
ATOM 1746 C CA . PHE A 1 214 ? 13.386 -10.360 -22.757 1.00 88.81 214 PHE A CA 1
ATOM 1747 C C . PHE A 1 214 ? 13.695 -11.771 -22.236 1.00 88.81 214 PHE A C 1
ATOM 1749 O O . PHE A 1 214 ? 12.874 -12.409 -21.573 1.00 88.81 214 PHE A O 1
ATOM 1756 N N . LYS A 1 215 ? 14.910 -12.251 -22.513 1.00 82.75 215 LYS A N 1
ATOM 1757 C CA . LYS A 1 215 ? 15.396 -13.553 -22.050 1.00 82.75 215 LYS A CA 1
ATOM 1758 C C . LYS A 1 215 ? 16.486 -13.346 -21.014 1.00 82.75 215 LYS A C 1
ATOM 1760 O O . LYS A 1 215 ? 17.540 -12.798 -21.326 1.00 82.75 215 LYS A O 1
ATOM 1765 N N . VAL A 1 216 ? 16.246 -13.835 -19.800 1.00 79.19 216 VAL A N 1
ATOM 1766 C CA . VAL A 1 216 ? 17.278 -13.885 -18.762 1.00 79.19 216 VAL A CA 1
ATOM 1767 C C . VAL A 1 216 ? 18.365 -14.858 -19.211 1.00 79.19 216 VAL A C 1
ATOM 1769 O O . VAL A 1 216 ? 18.084 -16.014 -19.532 1.00 79.19 216 VAL A O 1
ATOM 1772 N N . ILE A 1 217 ? 19.611 -14.392 -19.229 1.00 79.12 217 ILE A N 1
ATOM 1773 C CA . ILE A 1 217 ? 20.779 -15.256 -19.408 1.00 79.12 217 ILE A CA 1
ATOM 1774 C C . ILE A 1 217 ? 21.238 -15.666 -18.013 1.00 79.12 217 ILE A C 1
ATOM 1776 O O . ILE A 1 217 ? 21.784 -14.843 -17.276 1.00 79.12 217 ILE A O 1
ATOM 1780 N N . PHE A 1 218 ? 21.005 -16.925 -17.647 1.00 73.25 218 PHE A N 1
ATOM 1781 C CA . PHE A 1 218 ? 21.616 -17.512 -16.460 1.00 73.25 218 PHE A CA 1
ATOM 1782 C C . PHE A 1 218 ? 23.078 -17.824 -16.790 1.00 73.25 218 PHE A C 1
ATOM 1784 O O . PHE A 1 218 ? 23.357 -18.664 -17.645 1.00 73.25 218 PHE A O 1
ATOM 1791 N N . LEU A 1 219 ? 24.009 -17.112 -16.156 1.00 61.31 219 LEU A N 1
ATOM 1792 C CA . LEU A 1 219 ? 25.422 -17.479 -16.184 1.00 61.31 219 LEU A CA 1
ATOM 1793 C C . LEU A 1 219 ? 25.610 -18.604 -15.155 1.00 61.31 219 LEU A C 1
ATOM 1795 O O . LEU A 1 219 ? 25.436 -18.364 -13.960 1.00 61.31 219 LEU A O 1
ATOM 1799 N N . TYR A 1 220 ? 25.857 -19.821 -15.645 1.00 50.84 220 TYR A N 1
ATOM 1800 C CA . TYR A 1 220 ? 26.237 -20.987 -14.837 1.00 50.84 220 TYR A CA 1
ATOM 1801 C C . TYR A 1 220 ? 27.721 -20.940 -14.473 1.00 50.84 220 TYR A C 1
ATOM 1803 O O . TYR A 1 220 ? 28.513 -20.472 -15.324 1.00 50.84 220 TYR A O 1
#